Protein AF-A0A846PBQ7-F1 (afdb_monomer)

Nearest PDB structures (foldseek):
  2p5d-assembly1_A  TM=7.378E-01  e=6.330E-06  Methanocaldococcus jannaschii
  2zbn-assembly1_A  TM=7.164E-01  e=1.798E-05  Pyrococcus horikoshii OT3
  2hd9-assembly1_A  TM=6.911E-01  e=2.444E-05  Pyrococcus horikoshii OT3
  5eim-assembly1_A  TM=7.667E-01  e=4.119E-04  Schizosaccharomyces pombe 972h-
  6yex-assembly1_B  TM=4.615E-01  e=3.030E-04  Vibrio campbellii

Structure (mmCIF, N/CA/C/O backbone):
data_AF-A0A846PBQ7-F1
#
_entry.id   AF-A0A846PBQ7-F1
#
loop_
_atom_site.group_PDB
_atom_site.id
_atom_site.type_symbol
_atom_site.label_atom_id
_atom_site.label_alt_id
_atom_site.label_comp_id
_atom_site.label_asym_id
_atom_site.label_entity_id
_atom_site.label_seq_id
_atom_site.pdbx_PDB_ins_code
_atom_site.Cartn_x
_atom_site.Cartn_y
_atom_site.Cartn_z
_atom_site.occupancy
_atom_site.B_iso_or_equiv
_atom_site.auth_seq_id
_atom_site.auth_comp_id
_atom_site.auth_asym_id
_atom_site.auth_atom_id
_atom_site.pdbx_PDB_model_num
ATOM 1 N N . MET A 1 1 ? 25.144 -26.785 2.728 1.00 35.81 1 MET A N 1
ATOM 2 C CA . MET A 1 1 ? 24.487 -26.130 3.881 1.00 35.81 1 MET A CA 1
ATOM 3 C C . MET A 1 1 ? 23.173 -25.533 3.403 1.00 35.81 1 MET A C 1
ATOM 5 O O . MET A 1 1 ? 23.211 -24.646 2.561 1.00 35.81 1 MET A O 1
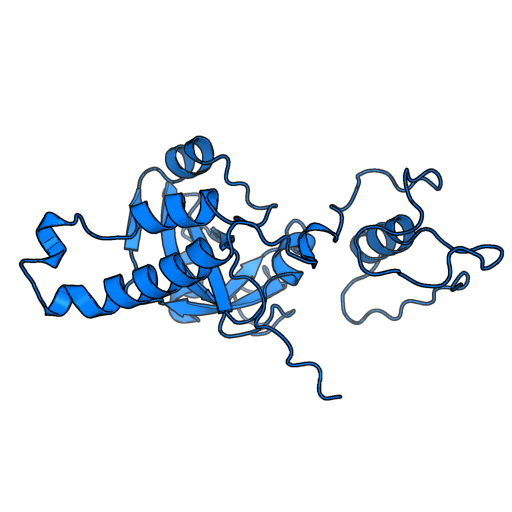ATOM 9 N N . LYS A 1 2 ? 22.023 -26.047 3.858 1.00 35.91 2 LYS A N 1
ATOM 10 C CA . LYS A 1 2 ? 20.726 -25.400 3.607 1.00 35.91 2 LYS A CA 1
ATOM 11 C C . LYS A 1 2 ? 20.728 -24.085 4.393 1.00 35.91 2 LYS A C 1
ATOM 13 O O . LYS A 1 2 ? 20.753 -24.134 5.618 1.00 35.91 2 LYS A O 1
ATOM 18 N N . LYS A 1 3 ? 20.783 -22.933 3.714 1.00 40.06 3 LYS A N 1
ATOM 19 C CA . LYS A 1 3 ? 20.445 -21.649 4.342 1.00 40.06 3 LYS A CA 1
ATOM 20 C C . LYS A 1 3 ? 18.996 -21.789 4.798 1.00 40.06 3 LYS A C 1
ATOM 22 O O . LYS A 1 3 ? 18.114 -21.932 3.961 1.00 40.06 3 LYS A O 1
ATOM 27 N N . THR A 1 4 ? 18.756 -21.835 6.100 1.00 43.69 4 THR A N 1
ATOM 28 C CA . THR A 1 4 ? 17.425 -21.601 6.654 1.00 43.69 4 THR A CA 1
ATOM 29 C C . THR A 1 4 ? 17.064 -20.172 6.268 1.00 43.69 4 THR A C 1
ATOM 31 O O . THR A 1 4 ? 17.592 -19.221 6.843 1.00 43.69 4 THR A O 1
ATOM 34 N N . GLU A 1 5 ? 16.274 -20.010 5.207 1.00 57.28 5 GLU A N 1
ATOM 35 C CA . GLU A 1 5 ? 15.739 -18.709 4.817 1.00 57.28 5 GLU A CA 1
ATOM 36 C C . GLU A 1 5 ? 14.859 -18.220 5.965 1.00 57.28 5 GLU A C 1
ATOM 38 O O . GLU A 1 5 ? 13.804 -18.779 6.256 1.00 57.28 5 GLU A O 1
ATOM 43 N N . LYS A 1 6 ? 15.368 -17.232 6.699 1.00 68.25 6 LYS A N 1
ATOM 44 C CA . LYS A 1 6 ? 14.641 -16.578 7.780 1.00 68.25 6 LYS A CA 1
ATOM 45 C C . LYS A 1 6 ? 13.427 -15.876 7.172 1.00 68.25 6 LYS A C 1
ATOM 47 O O . LYS A 1 6 ? 13.572 -15.207 6.149 1.00 68.25 6 LYS A O 1
ATOM 52 N N . GLU A 1 7 ? 12.258 -16.008 7.797 1.00 78.62 7 GLU A N 1
ATOM 53 C CA . GLU A 1 7 ? 11.051 -15.324 7.323 1.00 78.62 7 GLU A CA 1
ATOM 54 C C . GLU A 1 7 ? 11.293 -13.804 7.195 1.00 78.62 7 GLU A C 1
ATOM 56 O O . GLU A 1 7 ? 11.995 -13.213 8.033 1.00 78.62 7 GLU A O 1
ATOM 61 N N . PRO A 1 8 ? 10.737 -13.148 6.159 1.00 84.50 8 PRO A N 1
ATOM 62 C CA . PRO A 1 8 ? 10.900 -11.711 5.963 1.00 84.50 8 PRO A CA 1
ATOM 63 C C . PRO A 1 8 ? 10.301 -10.914 7.132 1.00 84.50 8 PRO A C 1
ATOM 65 O O . PRO A 1 8 ? 9.463 -11.413 7.885 1.00 84.50 8 PRO A O 1
ATOM 68 N N . LEU A 1 9 ? 10.761 -9.674 7.319 1.00 90.06 9 LEU A N 1
ATOM 69 C CA . LEU A 1 9 ? 10.186 -8.780 8.325 1.00 90.06 9 LEU A CA 1
ATOM 70 C C . LEU A 1 9 ? 8.774 -8.363 7.904 1.00 90.06 9 LEU A C 1
ATOM 72 O O . LEU A 1 9 ? 8.507 -8.150 6.723 1.00 90.06 9 LEU A O 1
ATOM 76 N N . ILE A 1 10 ? 7.879 -8.220 8.882 1.00 93.38 10 ILE A N 1
ATOM 77 C CA . ILE A 1 10 ? 6.523 -7.716 8.651 1.00 93.38 10 ILE A CA 1
ATOM 78 C C . ILE A 1 10 ? 6.574 -6.190 8.599 1.00 93.38 10 ILE A C 1
ATOM 80 O O . ILE A 1 10 ? 7.068 -5.541 9.525 1.00 93.38 10 ILE A O 1
ATOM 84 N N . ARG A 1 11 ? 6.030 -5.614 7.527 1.00 94.12 11 ARG A N 1
ATOM 85 C CA . ARG A 1 11 ? 6.004 -4.166 7.295 1.00 94.12 11 ARG A CA 1
ATOM 86 C C . ARG A 1 11 ? 4.574 -3.693 7.074 1.00 94.12 11 ARG A C 1
ATOM 88 O O . ARG A 1 11 ? 3.675 -4.493 6.834 1.00 94.12 11 ARG A O 1
ATOM 95 N N . GLY A 1 12 ? 4.357 -2.387 7.166 1.00 96.06 12 GLY A N 1
ATOM 96 C CA . GLY A 1 12 ? 3.065 -1.750 6.938 1.00 96.06 12 GLY A CA 1
ATOM 97 C C . GLY A 1 12 ? 3.057 -0.909 5.668 1.00 96.06 12 GLY A C 1
ATOM 98 O O . GLY A 1 12 ? 4.016 -0.192 5.393 1.00 96.06 12 GLY A O 1
ATOM 99 N N . PHE A 1 13 ? 1.958 -0.933 4.923 1.00 97.00 13 PHE A N 1
ATOM 100 C CA . PHE A 1 13 ? 1.777 -0.120 3.722 1.00 97.00 13 PHE A CA 1
ATOM 101 C C . PHE A 1 13 ? 0.437 0.604 3.747 1.00 97.00 13 PHE A C 1
ATOM 103 O O . PHE A 1 13 ? -0.592 0.049 4.133 1.00 97.00 13 PHE A O 1
ATOM 110 N N . LEU A 1 14 ? 0.453 1.865 3.319 1.00 97.69 14 LEU A N 1
ATOM 111 C CA . LEU A 1 14 ? -0.738 2.699 3.253 1.00 97.69 14 LEU A CA 1
ATOM 112 C C . LEU A 1 14 ? -1.238 2.782 1.811 1.00 97.69 14 LEU A C 1
ATOM 114 O O . LEU A 1 14 ? -0.544 3.287 0.934 1.00 97.69 14 LEU A O 1
ATOM 118 N N . PHE A 1 15 ? -2.474 2.360 1.588 1.00 98.12 15 PHE A N 1
ATOM 119 C CA . PHE A 1 15 ? -3.224 2.580 0.357 1.00 98.12 15 PHE A CA 1
ATOM 120 C C . PHE A 1 15 ? -4.246 3.691 0.570 1.00 98.12 15 PHE A C 1
ATOM 122 O O . PHE A 1 15 ? -4.537 4.089 1.702 1.00 98.12 15 PHE A O 1
ATOM 129 N N . ALA A 1 16 ? -4.790 4.219 -0.523 1.00 97.81 16 ALA A N 1
ATOM 130 C CA . ALA A 1 16 ? -5.855 5.203 -0.437 1.00 97.81 16 ALA A CA 1
ATOM 131 C C . ALA A 1 16 ? -6.982 4.888 -1.410 1.00 97.81 16 ALA A C 1
ATOM 133 O O . ALA A 1 16 ? -6.734 4.406 -2.513 1.00 97.81 16 ALA A O 1
ATOM 134 N N . CYS A 1 17 ? -8.195 5.220 -0.998 1.00 98.06 17 CYS A N 1
ATOM 135 C CA . CYS A 1 17 ? -9.395 5.167 -1.815 1.00 98.06 17 CYS A CA 1
ATOM 136 C C . CYS A 1 17 ? -10.190 6.472 -1.674 1.00 98.06 17 CYS A C 1
ATOM 138 O O . CYS A 1 17 ? -9.818 7.389 -0.934 1.00 98.06 17 CYS A O 1
ATOM 140 N N . THR A 1 18 ? -11.284 6.534 -2.414 1.00 98.25 18 THR A N 1
ATOM 141 C CA . THR A 1 18 ? -12.326 7.559 -2.347 1.00 98.25 18 THR A CA 1
ATOM 142 C C . THR A 1 18 ? -13.662 6.864 -2.114 1.00 98.25 18 THR A C 1
ATOM 144 O O . THR A 1 18 ? -13.744 5.635 -2.188 1.00 98.25 18 THR A O 1
ATOM 147 N N . GLU A 1 19 ? -14.735 7.618 -1.891 1.00 97.69 19 GLU A N 1
ATOM 148 C CA . GLU A 1 19 ? -16.087 7.041 -1.792 1.00 97.69 19 GLU A CA 1
ATOM 149 C C . GLU A 1 19 ? -16.466 6.225 -3.037 1.00 97.69 19 GLU A C 1
ATOM 151 O O . GLU A 1 19 ? -17.176 5.229 -2.938 1.00 97.69 19 GLU A O 1
ATOM 156 N N . LYS A 1 20 ? -15.926 6.595 -4.205 1.00 97.81 20 LYS A N 1
ATOM 157 C CA . LYS A 1 20 ? -16.182 5.906 -5.478 1.00 97.81 20 LYS A CA 1
ATOM 158 C C . LYS A 1 20 ? -15.545 4.519 -5.564 1.00 97.81 20 LYS A C 1
ATOM 160 O O . LYS A 1 20 ? -16.057 3.675 -6.285 1.00 97.81 20 LYS A O 1
ATOM 165 N N . THR A 1 21 ? -14.418 4.298 -4.889 1.00 98.12 21 THR A N 1
ATOM 166 C CA . THR A 1 21 ? -13.604 3.076 -5.045 1.00 98.12 21 THR A CA 1
ATOM 167 C C . THR A 1 21 ? -13.616 2.186 -3.807 1.00 98.12 21 THR A C 1
ATOM 169 O O . THR A 1 21 ? -13.258 1.014 -3.894 1.00 98.12 21 THR A O 1
ATOM 172 N N . GLU A 1 22 ? -14.048 2.717 -2.658 1.00 98.12 22 GLU A N 1
ATOM 173 C CA . GLU A 1 22 ? -14.023 2.030 -1.365 1.00 98.12 22 GLU A CA 1
ATOM 174 C C . GLU A 1 22 ? -14.797 0.704 -1.372 1.00 98.12 22 GLU A C 1
ATOM 176 O O . GLU A 1 22 ? -14.266 -0.316 -0.929 1.00 98.12 22 GLU A O 1
ATOM 181 N N . ALA A 1 23 ? -16.036 0.711 -1.872 1.00 98.19 23 ALA A N 1
ATOM 182 C CA . ALA A 1 23 ? -16.879 -0.483 -1.888 1.00 98.19 23 ALA A CA 1
ATOM 183 C C . ALA A 1 23 ? -16.212 -1.627 -2.666 1.00 98.19 23 ALA A C 1
ATOM 185 O O . ALA A 1 23 ? -16.155 -2.759 -2.183 1.00 98.19 23 ALA A O 1
ATOM 186 N N . GLU A 1 24 ? -15.634 -1.307 -3.823 1.00 98.38 24 GLU A N 1
ATOM 187 C CA . GLU A 1 24 ? -14.935 -2.267 -4.671 1.00 98.38 24 GLU A CA 1
ATOM 188 C C . GLU A 1 24 ? -13.659 -2.810 -4.006 1.00 98.38 24 GLU A C 1
ATOM 190 O O . GLU A 1 24 ? -13.429 -4.020 -4.051 1.00 98.38 24 GLU A O 1
ATOM 195 N N . CYS A 1 25 ? -12.884 -1.968 -3.303 1.00 98.31 25 CYS A N 1
ATOM 196 C CA . CYS A 1 25 ? -11.716 -2.418 -2.532 1.00 98.31 25 CYS A CA 1
ATOM 197 C C . CYS A 1 25 ? -12.084 -3.525 -1.531 1.00 98.31 25 CYS A C 1
ATOM 199 O O . CYS A 1 25 ? -11.355 -4.508 -1.382 1.00 98.31 25 CYS A O 1
ATOM 201 N N . PHE A 1 26 ? -13.210 -3.364 -0.829 1.00 97.81 26 PHE A N 1
ATOM 202 C CA . PHE A 1 26 ? -13.660 -4.333 0.170 1.00 97.81 26 PHE A CA 1
ATOM 203 C C . PHE A 1 26 ? -14.319 -5.562 -0.450 1.00 97.81 26 PHE A C 1
ATOM 205 O O . PHE A 1 26 ? -14.074 -6.668 0.022 1.00 97.81 26 PHE A O 1
ATOM 212 N N . GLN A 1 27 ? -15.118 -5.389 -1.504 1.00 97.75 27 GLN A N 1
ATOM 213 C CA . GLN A 1 27 ? -15.787 -6.498 -2.183 1.00 97.75 27 GLN A CA 1
ATOM 214 C C . GLN A 1 27 ? -14.781 -7.455 -2.829 1.00 97.75 27 GLN A C 1
ATOM 216 O O . GLN A 1 27 ? -14.924 -8.670 -2.715 1.00 97.75 27 GLN A O 1
ATOM 221 N N . ARG A 1 28 ? -13.756 -6.912 -3.494 1.00 98.00 28 ARG A N 1
ATOM 222 C CA . ARG A 1 28 ? -12.722 -7.705 -4.174 1.00 98.00 28 ARG A CA 1
ATOM 223 C C . ARG A 1 28 ? -11.591 -8.141 -3.245 1.00 98.00 28 ARG A C 1
ATOM 225 O O . ARG A 1 28 ? -10.790 -8.983 -3.642 1.00 98.00 28 ARG A O 1
ATOM 232 N N . LEU A 1 29 ? -11.506 -7.563 -2.040 1.00 98.12 29 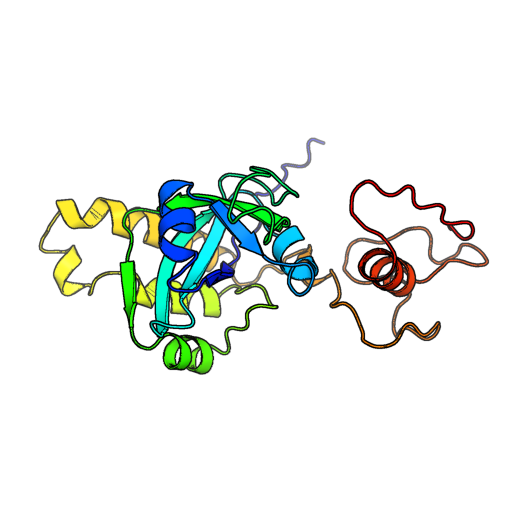LEU A N 1
ATOM 233 C CA . LEU A 1 29 ? -10.343 -7.672 -1.153 1.00 98.12 29 LEU A CA 1
ATOM 234 C C . LEU A 1 29 ? -9.040 -7.404 -1.921 1.00 98.12 29 LEU A C 1
ATOM 236 O O . LEU A 1 29 ? -8.076 -8.171 -1.886 1.00 98.12 29 LEU A O 1
ATOM 240 N N . LEU A 1 30 ? -9.045 -6.298 -2.657 1.00 98.50 30 LEU A N 1
ATOM 241 C CA . LEU A 1 30 ? -7.994 -5.919 -3.586 1.00 98.50 30 LEU A CA 1
ATOM 242 C C . LEU A 1 30 ? -7.693 -4.445 -3.382 1.00 98.50 30 LEU A C 1
ATOM 244 O 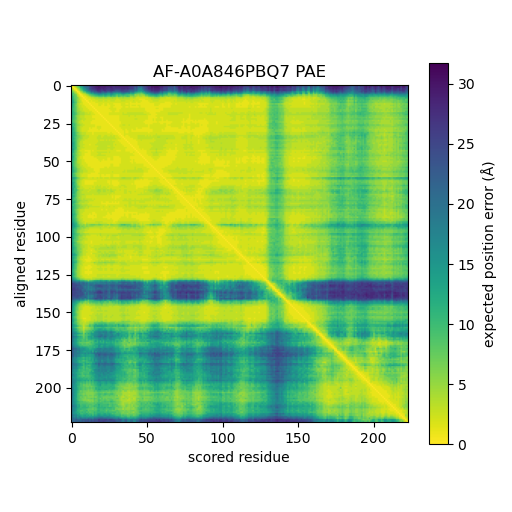O . LEU A 1 30 ? -8.599 -3.617 -3.451 1.00 98.50 30 LEU A O 1
ATOM 248 N N . PHE A 1 31 ? -6.430 -4.108 -3.142 1.00 98.44 31 PHE A N 1
ATOM 249 C CA . PHE A 1 31 ? -5.987 -2.719 -3.077 1.00 98.44 31 PHE A CA 1
ATOM 250 C C . PHE A 1 31 ? -5.121 -2.401 -4.283 1.00 98.44 31 PHE A C 1
ATOM 252 O O . PHE A 1 31 ? -4.261 -3.194 -4.654 1.00 98.44 31 PHE A O 1
ATOM 259 N N . GLY A 1 32 ? -5.366 -1.242 -4.887 1.00 97.31 32 GLY A N 1
ATOM 260 C CA . GLY A 1 32 ? -4.701 -0.796 -6.101 1.00 97.31 32 GLY A CA 1
ATOM 261 C C . GLY A 1 32 ? -4.104 0.595 -5.949 1.00 97.31 32 GLY A C 1
ATOM 262 O O . GLY A 1 32 ? -4.547 1.400 -5.126 1.00 97.31 32 GLY A O 1
ATOM 263 N N . THR A 1 33 ? -3.101 0.901 -6.766 1.00 96.19 33 THR A N 1
ATOM 264 C CA . THR A 1 33 ? -2.615 2.269 -6.941 1.00 96.19 33 THR A CA 1
ATOM 265 C C . THR A 1 33 ? -2.249 2.577 -8.391 1.00 96.19 33 THR A C 1
ATOM 267 O O . THR A 1 33 ? -2.134 1.694 -9.235 1.00 96.19 33 THR A O 1
ATOM 270 N N . SER A 1 34 ? -2.070 3.866 -8.673 1.00 93.12 34 SER A N 1
ATOM 271 C CA . SER A 1 34 ? -1.522 4.387 -9.930 1.00 93.12 34 SER A CA 1
ATOM 272 C C . SER A 1 34 ? 0.013 4.372 -9.925 1.00 93.12 34 SER A C 1
ATOM 274 O O . SER A 1 34 ? 0.622 4.328 -8.851 1.00 93.12 34 SER A O 1
ATOM 276 N N . LYS A 1 35 ? 0.633 4.587 -11.092 1.00 88.69 35 LYS A N 1
ATOM 277 C CA . LYS A 1 35 ? 2.097 4.646 -11.284 1.00 88.69 35 LYS A CA 1
ATOM 278 C C . LYS A 1 35 ? 2.850 5.514 -10.263 1.00 88.69 35 LYS A C 1
ATOM 280 O O . LYS A 1 35 ? 3.930 5.141 -9.824 1.00 88.69 35 LYS A O 1
ATOM 285 N N . VAL A 1 36 ? 2.251 6.610 -9.786 1.00 88.38 36 VAL A N 1
ATOM 286 C CA . VAL A 1 36 ? 2.865 7.523 -8.795 1.00 88.38 36 VAL A CA 1
ATOM 287 C C . VAL A 1 36 ? 3.306 6.820 -7.502 1.00 88.38 36 VAL A C 1
ATOM 289 O O . VAL A 1 36 ? 4.326 7.189 -6.927 1.00 88.38 36 VAL A O 1
ATOM 292 N N . TYR A 1 37 ? 2.566 5.809 -7.035 1.00 90.81 37 TYR A N 1
ATOM 293 C CA . TYR A 1 37 ? 2.918 5.045 -5.825 1.00 90.81 37 TYR A CA 1
ATOM 294 C C . TYR A 1 37 ? 3.297 3.600 -6.139 1.00 90.81 37 TYR A C 1
ATOM 296 O O . TYR A 1 37 ? 3.484 2.801 -5.225 1.00 90.81 37 TYR A O 1
ATOM 304 N N . ALA A 1 38 ? 3.447 3.257 -7.415 1.00 89.81 38 ALA A N 1
ATOM 305 C CA . ALA A 1 38 ? 3.920 1.945 -7.810 1.00 89.81 38 ALA A CA 1
ATOM 306 C C . ALA A 1 38 ? 5.287 1.594 -7.192 1.00 89.81 38 ALA A C 1
ATOM 308 O O . ALA A 1 38 ? 5.375 0.503 -6.637 1.00 89.81 38 ALA A O 1
ATOM 309 N N . PRO A 1 39 ? 6.297 2.496 -7.121 1.00 87.00 39 PRO A N 1
ATOM 310 C CA . PRO A 1 39 ? 7.608 2.158 -6.551 1.00 87.00 39 PRO A CA 1
ATOM 311 C C . PRO A 1 39 ? 7.581 1.679 -5.097 1.00 87.00 39 PRO A C 1
ATOM 313 O O . PRO A 1 39 ? 8.478 0.958 -4.669 1.00 87.00 39 PRO A O 1
ATOM 316 N N . ILE A 1 40 ? 6.576 2.091 -4.315 1.00 88.88 40 ILE A N 1
ATOM 317 C CA . ILE A 1 40 ? 6.401 1.610 -2.942 1.00 88.88 40 ILE A CA 1
ATOM 318 C C . ILE A 1 40 ? 5.535 0.349 -2.895 1.00 88.88 40 ILE A C 1
ATOM 320 O O . ILE A 1 40 ? 5.848 -0.569 -2.143 1.00 88.88 40 ILE A O 1
ATOM 324 N N . VAL A 1 41 ? 4.475 0.279 -3.707 1.00 91.44 41 VAL A N 1
ATOM 325 C CA . VAL A 1 41 ? 3.548 -0.861 -3.715 1.00 91.44 41 VAL A CA 1
ATOM 326 C C . VAL A 1 41 ? 4.200 -2.118 -4.277 1.00 91.44 41 VAL A C 1
ATOM 328 O O . VAL A 1 41 ? 3.929 -3.194 -3.754 1.00 91.44 41 VAL A O 1
ATOM 331 N N . VAL A 1 42 ? 5.117 -2.002 -5.246 1.00 89.56 42 VAL A N 1
ATOM 332 C CA . VAL A 1 42 ? 5.821 -3.179 -5.781 1.00 89.56 42 VAL A CA 1
ATOM 333 C C . VAL A 1 42 ? 6.643 -3.931 -4.732 1.00 89.56 42 VAL A C 1
ATOM 335 O O . VAL A 1 42 ? 6.970 -5.099 -4.907 1.00 89.56 42 VAL A O 1
ATOM 338 N N . LYS A 1 43 ? 6.977 -3.259 -3.624 1.00 89.12 43 LYS A N 1
ATOM 339 C CA . LYS A 1 43 ? 7.752 -3.834 -2.523 1.00 89.12 43 LYS A CA 1
ATOM 340 C C . LYS A 1 43 ? 6.897 -4.689 -1.592 1.00 89.12 43 LYS A C 1
ATOM 342 O O . LYS A 1 43 ? 7.462 -5.315 -0.696 1.00 89.12 43 LYS A O 1
ATOM 347 N N . VAL A 1 44 ? 5.568 -4.670 -1.734 1.00 93.81 44 VAL A N 1
ATOM 348 C CA . VAL A 1 44 ? 4.642 -5.420 -0.876 1.00 93.81 44 VAL A CA 1
ATOM 349 C C . VAL A 1 44 ? 4.785 -6.910 -1.142 1.00 93.81 44 VAL A C 1
ATOM 351 O O . VAL A 1 44 ? 4.657 -7.360 -2.282 1.00 93.81 44 VAL A O 1
ATOM 354 N N . ARG A 1 45 ? 4.987 -7.657 -0.057 1.00 93.62 45 ARG A N 1
ATOM 355 C CA . ARG A 1 45 ? 5.121 -9.109 -0.045 1.00 93.62 45 ARG A CA 1
ATOM 356 C C . ARG A 1 45 ? 3.965 -9.755 0.689 1.00 93.62 45 ARG A C 1
ATOM 358 O O . ARG A 1 45 ? 3.315 -9.140 1.542 1.00 93.62 45 ARG A O 1
ATOM 365 N N . LYS A 1 46 ? 3.746 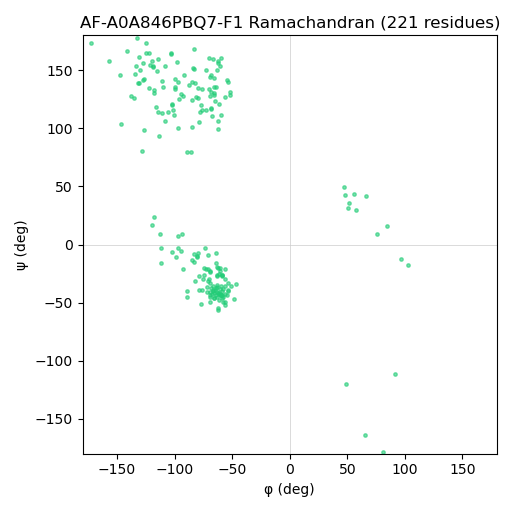-11.038 0.420 1.00 95.75 46 LYS A N 1
ATOM 366 C CA . LYS A 1 46 ? 2.801 -11.836 1.192 1.00 95.75 46 LYS A CA 1
ATOM 367 C C . LYS A 1 46 ? 3.187 -11.794 2.672 1.00 95.75 46 LYS A C 1
ATOM 369 O O . LYS A 1 46 ? 4.310 -12.114 3.049 1.00 95.75 46 LYS A O 1
ATOM 374 N N . GLY A 1 47 ? 2.227 -11.436 3.517 1.00 95.56 47 GLY A N 1
ATOM 375 C CA . GLY A 1 47 ? 2.417 -11.317 4.960 1.00 95.56 47 GLY A CA 1
ATOM 376 C C . GLY A 1 47 ? 2.565 -9.889 5.482 1.00 95.56 47 GLY A C 1
ATOM 377 O O . GLY A 1 47 ? 2.328 -9.691 6.674 1.00 95.56 47 GLY A O 1
ATOM 378 N N . ASP A 1 48 ? 2.862 -8.910 4.622 1.00 96.75 48 ASP A N 1
ATOM 379 C CA . ASP A 1 48 ? 2.848 -7.497 5.010 1.00 96.75 48 ASP A CA 1
ATOM 380 C C . ASP A 1 48 ? 1.446 -7.047 5.443 1.00 96.75 48 ASP A C 1
ATOM 382 O O . ASP A 1 48 ? 0.423 -7.618 5.052 1.00 96.75 48 ASP A O 1
ATOM 386 N N . LEU A 1 49 ? 1.402 -5.995 6.255 1.00 97.69 49 LEU A N 1
ATOM 387 C CA . LEU A 1 49 ? 0.177 -5.378 6.743 1.00 97.69 49 LEU A CA 1
ATOM 388 C C . LEU A 1 49 ? -0.194 -4.172 5.888 1.00 97.69 49 LEU A C 1
ATOM 390 O O . LEU A 1 49 ? 0.653 -3.382 5.473 1.00 97.69 49 LEU A O 1
ATOM 394 N N . LEU A 1 50 ? -1.485 -4.026 5.618 1.00 98.06 50 LEU A N 1
ATOM 395 C CA . LEU A 1 50 ? -2.022 -2.990 4.752 1.00 98.06 50 LEU A CA 1
ATOM 396 C C . LEU A 1 50 ? -3.114 -2.211 5.477 1.00 98.06 50 LEU A C 1
ATOM 398 O O . LEU A 1 50 ? -3.928 -2.762 6.221 1.00 98.06 50 LEU A O 1
ATOM 402 N N . PHE A 1 51 ? -3.135 -0.910 5.212 1.00 98.19 51 PHE A N 1
ATOM 403 C CA . PHE A 1 51 ? -4.120 0.032 5.722 1.00 98.19 51 PHE A CA 1
ATOM 404 C C . PHE A 1 51 ? -4.716 0.800 4.550 1.00 98.19 51 PHE A C 1
ATOM 406 O O . PHE A 1 51 ? -3.996 1.169 3.622 1.00 98.19 51 PHE A O 1
ATOM 413 N N . LEU A 1 52 ? -6.016 1.075 4.597 1.00 98.44 52 LEU A N 1
ATOM 414 C CA . LEU A 1 52 ? -6.717 1.785 3.531 1.00 98.44 52 LEU A CA 1
ATOM 415 C C . LEU A 1 52 ? -7.251 3.116 4.057 1.00 98.44 52 LEU A C 1
ATOM 417 O O . LEU A 1 52 ? -8.070 3.145 4.968 1.00 98.44 52 LEU A O 1
ATOM 421 N N . ASN A 1 53 ? -6.789 4.227 3.495 1.00 98.38 53 ASN A N 1
ATOM 422 C CA . ASN A 1 53 ? -7.242 5.567 3.859 1.00 98.38 53 ASN A CA 1
ATOM 423 C C . ASN A 1 53 ? -8.256 6.091 2.838 1.00 98.38 53 ASN A C 1
ATOM 425 O O . ASN A 1 53 ? -7.878 6.401 1.707 1.00 98.38 53 ASN A O 1
ATOM 429 N N . ASN A 1 54 ? -9.517 6.242 3.237 1.00 98.44 54 ASN A N 1
ATOM 430 C CA . ASN A 1 54 ? -10.487 6.960 2.420 1.00 98.44 54 ASN A CA 1
ATOM 431 C C . ASN A 1 54 ? -10.270 8.473 2.579 1.00 98.44 54 ASN A C 1
ATOM 433 O O . ASN A 1 54 ? -10.450 9.046 3.660 1.00 98.44 54 ASN A O 1
ATOM 437 N N . LEU A 1 55 ? -9.858 9.115 1.484 1.00 97.38 55 LEU A N 1
ATOM 438 C CA . LEU A 1 55 ? -9.484 10.529 1.451 1.00 97.38 55 LEU A CA 1
ATOM 439 C C . LEU A 1 55 ? -10.682 11.474 1.607 1.00 97.38 55 LEU A C 1
ATOM 441 O O . LEU A 1 55 ? -10.517 12.551 2.200 1.00 97.38 55 LEU A O 1
ATOM 445 N N . ASP A 1 56 ? -11.851 11.050 1.128 1.00 98.06 56 ASP A N 1
ATOM 446 C CA . ASP A 1 56 ? -13.097 11.818 1.144 1.00 98.06 56 ASP A CA 1
ATOM 447 C C . ASP A 1 56 ? -13.707 11.789 2.548 1.00 98.06 56 ASP A C 1
ATOM 449 O O . ASP A 1 56 ? -13.926 12.834 3.163 1.00 98.06 56 ASP A O 1
ATOM 453 N N . THR A 1 57 ? -13.859 10.589 3.121 1.00 97.69 57 THR A N 1
ATOM 454 C CA . THR A 1 57 ? -14.468 10.408 4.451 1.00 97.69 57 THR A CA 1
ATOM 455 C C . THR A 1 57 ? -13.490 10.628 5.607 1.00 97.69 57 THR A C 1
ATOM 457 O O . THR A 1 57 ? -13.901 10.679 6.768 1.00 97.69 57 THR A O 1
ATOM 460 N N . ASN A 1 58 ? -12.189 10.781 5.322 1.00 97.69 58 ASN A N 1
ATOM 461 C CA . ASN A 1 58 ? -11.127 10.936 6.323 1.00 97.69 58 ASN A CA 1
ATOM 462 C C . ASN A 1 58 ? -11.110 9.777 7.346 1.00 97.69 58 ASN A C 1
ATOM 464 O O . ASN A 1 58 ? -10.954 9.990 8.561 1.00 97.69 58 ASN A O 1
ATOM 468 N N . THR A 1 59 ? -11.271 8.555 6.832 1.00 98.19 59 THR A N 1
ATOM 469 C CA . THR A 1 59 ? -11.366 7.308 7.604 1.00 98.19 59 THR A CA 1
ATOM 470 C C . THR A 1 59 ? -10.221 6.373 7.243 1.00 98.19 59 THR A C 1
ATOM 472 O O . THR A 1 59 ? -9.955 6.124 6.070 1.00 98.19 59 THR A O 1
ATOM 475 N N . LEU A 1 60 ? -9.538 5.855 8.263 1.00 98.12 60 LEU A N 1
ATOM 476 C CA . LEU A 1 60 ? -8.481 4.866 8.116 1.00 98.12 60 LEU A CA 1
ATOM 477 C C . LEU A 1 60 ? -9.037 3.491 8.476 1.00 98.12 60 LEU A C 1
ATOM 479 O O . LEU A 1 60 ? -9.467 3.273 9.607 1.00 98.12 60 LEU A O 1
ATOM 483 N N . TYR A 1 61 ? -8.998 2.575 7.520 1.00 97.75 61 TYR A N 1
ATOM 484 C CA . TYR A 1 61 ? -9.399 1.191 7.697 1.00 97.75 61 TYR A CA 1
ATOM 485 C C . TYR A 1 61 ? -8.188 0.292 7.900 1.00 97.75 61 TYR A C 1
ATOM 487 O O . TYR A 1 61 ? -7.148 0.453 7.254 1.00 97.75 61 TYR A O 1
ATOM 495 N N . GLY A 1 62 ? -8.359 -0.691 8.770 1.00 94.88 62 GLY A N 1
ATOM 496 C CA . GLY A 1 62 ? -7.367 -1.708 9.073 1.00 94.88 62 GLY A CA 1
ATOM 497 C C . GLY A 1 62 ? -7.956 -2.788 9.983 1.00 94.88 62 GLY A C 1
ATOM 498 O O . GLY A 1 62 ? -9.096 -2.667 10.421 1.00 94.88 62 GLY A O 1
ATOM 499 N N . VAL A 1 63 ? -7.229 -3.865 10.261 1.00 96.06 63 VAL A N 1
ATOM 500 C CA . VAL A 1 63 ? -5.914 -4.208 9.687 1.00 96.06 63 VAL A CA 1
ATOM 501 C C . VAL A 1 63 ? -6.118 -5.237 8.577 1.00 96.06 63 VAL A C 1
ATOM 503 O O . VAL A 1 63 ? -6.878 -6.188 8.738 1.00 96.06 63 VAL A O 1
ATOM 506 N N . PHE A 1 64 ? -5.446 -5.061 7.442 1.00 97.88 64 PHE A N 1
ATOM 507 C CA . PHE A 1 64 ? -5.442 -6.043 6.358 1.00 97.88 64 PHE A CA 1
ATOM 508 C C . PHE A 1 64 ? -4.077 -6.722 6.274 1.00 97.88 64 PHE A C 1
ATOM 510 O O . PHE A 1 64 ? -3.064 -6.130 6.643 1.00 97.88 64 PHE A O 1
ATOM 517 N N . LYS A 1 65 ? -4.040 -7.950 5.760 1.00 97.56 65 LYS A N 1
ATOM 518 C CA . LYS A 1 65 ? -2.812 -8.701 5.483 1.00 97.56 65 LYS A CA 1
ATOM 519 C C . LYS A 1 65 ? -2.710 -8.997 3.991 1.00 97.56 65 LYS A C 1
ATOM 521 O O . LYS A 1 65 ? -3.686 -9.455 3.399 1.00 97.56 65 LYS A O 1
ATOM 526 N N . ALA A 1 66 ? -1.548 -8.766 3.387 1.00 98.00 66 ALA A N 1
ATOM 527 C CA . ALA A 1 66 ? -1.275 -9.170 2.012 1.00 98.00 66 ALA A CA 1
ATOM 528 C C . ALA A 1 66 ? -1.288 -10.697 1.908 1.00 98.00 66 ALA A C 1
ATOM 530 O O . ALA A 1 66 ? -0.536 -11.389 2.601 1.00 98.00 66 ALA A O 1
ATOM 531 N N . VAL A 1 67 ? -2.133 -11.223 1.023 1.00 97.31 67 VAL A N 1
ATOM 532 C CA . VAL A 1 67 ? -2.197 -12.661 0.711 1.00 97.31 67 VAL A CA 1
ATOM 533 C C . VAL A 1 67 ? -1.511 -13.006 -0.610 1.00 97.31 67 VAL A C 1
ATOM 535 O O . VAL A 1 67 ? -1.339 -14.187 -0.915 1.00 97.31 67 VAL A O 1
ATOM 538 N N . SER A 1 68 ? -1.070 -11.991 -1.353 1.00 95.56 68 SER A N 1
ATOM 539 C CA . SER A 1 68 ? -0.222 -12.105 -2.536 1.00 95.56 68 SER A CA 1
ATOM 540 C C . SER A 1 68 ? 0.957 -11.138 -2.448 1.00 95.56 68 SER A C 1
ATOM 542 O O . SER A 1 68 ? 0.902 -10.148 -1.719 1.00 95.56 68 SER A O 1
ATOM 544 N N . GLU A 1 69 ? 1.988 -11.401 -3.246 1.00 93.81 69 GLU A N 1
ATOM 545 C CA . GLU A 1 69 ? 2.902 -10.347 -3.688 1.00 93.81 69 GLU A CA 1
ATOM 546 C C . GLU A 1 69 ? 2.114 -9.274 -4.457 1.00 93.81 69 GLU A C 1
ATOM 548 O O . GLU A 1 69 ? 0.997 -9.523 -4.940 1.00 93.81 69 GLU A O 1
ATOM 553 N N . SER A 1 70 ? 2.683 -8.078 -4.574 1.00 93.25 70 SER A N 1
ATOM 554 C CA . SER A 1 70 ? 2.157 -7.091 -5.516 1.00 93.25 70 SER A CA 1
ATOM 555 C C . SER A 1 70 ? 2.273 -7.578 -6.965 1.00 93.25 70 SER A C 1
ATOM 557 O O . SER A 1 70 ? 3.176 -8.337 -7.318 1.00 93.25 70 SER A O 1
ATOM 559 N N . GLY A 1 71 ? 1.355 -7.136 -7.815 1.00 92.62 71 GLY A N 1
ATOM 560 C CA . GLY A 1 71 ? 1.365 -7.462 -9.234 1.00 92.62 71 GLY A CA 1
ATOM 561 C C . GLY A 1 71 ? 0.596 -6.430 -10.038 1.00 92.62 71 GLY A C 1
ATOM 562 O O . GLY A 1 71 ? -0.243 -5.712 -9.494 1.00 92.62 71 GLY A O 1
ATOM 563 N N . MET A 1 72 ? 0.888 -6.343 -11.333 1.00 93.00 72 MET A N 1
ATOM 564 C CA . MET A 1 72 ? 0.065 -5.536 -12.224 1.00 93.00 72 MET A CA 1
ATOM 565 C C . MET A 1 72 ? -1.171 -6.305 -12.677 1.00 93.00 72 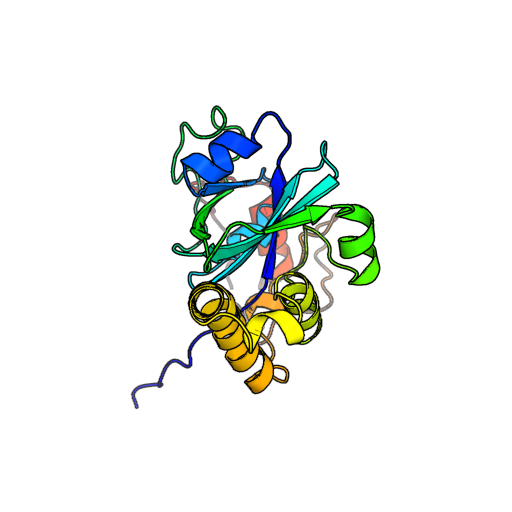MET A C 1
ATOM 567 O O . MET A 1 72 ? -1.075 -7.494 -12.970 1.00 93.00 72 MET A O 1
ATOM 571 N N . ASP A 1 73 ? -2.307 -5.611 -12.719 1.00 94.06 73 ASP A N 1
ATOM 572 C CA . ASP A 1 73 ? -3.575 -6.062 -13.293 1.00 94.06 73 ASP A CA 1
ATOM 573 C C . ASP A 1 73 ? -3.976 -7.473 -12.846 1.00 94.06 73 ASP A C 1
ATOM 575 O O . ASP A 1 73 ? -4.451 -8.298 -13.623 1.00 94.06 73 ASP A O 1
ATOM 579 N N . ILE A 1 74 ? -3.801 -7.754 -11.549 1.00 96.12 74 ILE A N 1
ATOM 580 C CA . ILE A 1 74 ? -4.238 -9.002 -10.912 1.00 96.12 74 ILE A CA 1
ATOM 581 C C . ILE A 1 74 ? -5.731 -9.256 -11.192 1.00 96.12 74 ILE A C 1
ATOM 583 O O . ILE A 1 74 ? -6.147 -10.395 -11.411 1.00 96.12 74 ILE A O 1
ATOM 587 N N . GLN A 1 75 ? -6.531 -8.191 -11.152 1.00 97.19 75 GLN A N 1
ATOM 588 C CA . GLN A 1 75 ? -7.878 -8.095 -11.699 1.00 97.19 75 GLN A CA 1
ATOM 589 C C . GLN A 1 75 ? -7.925 -6.869 -12.627 1.00 97.19 75 GLN A C 1
ATOM 591 O O . GLN A 1 75 ? -8.045 -5.742 -12.132 1.00 97.19 75 GLN A O 1
ATOM 596 N N . PRO A 1 76 ? -7.802 -7.064 -13.954 1.00 95.81 76 PRO A N 1
ATOM 597 C CA . PRO A 1 76 ? -7.714 -5.960 -14.915 1.00 95.81 76 PRO A CA 1
ATOM 598 C C . PRO A 1 76 ? -8.969 -5.078 -14.968 1.00 95.81 76 PRO A C 1
ATOM 600 O O . PRO A 1 76 ? -8.899 -3.904 -15.312 1.00 95.81 76 PRO A O 1
ATOM 603 N N . ASP A 1 77 ? -10.130 -5.638 -14.627 1.00 96.88 77 ASP A N 1
ATOM 604 C CA . ASP A 1 77 ? -11.425 -4.955 -14.626 1.00 96.88 77 ASP A CA 1
ATOM 605 C C . ASP A 1 77 ? -11.657 -4.084 -13.379 1.00 96.88 77 ASP A C 1
ATOM 607 O O . ASP A 1 77 ? -12.611 -3.307 -13.341 1.00 96.88 77 ASP A O 1
ATOM 611 N N . ALA A 1 78 ? -10.803 -4.195 -12.355 1.00 97.19 78 ALA A N 1
ATOM 612 C CA . ALA A 1 78 ? -10.976 -3.464 -11.107 1.00 97.19 78 ALA A CA 1
ATOM 613 C C . ALA A 1 78 ? -10.835 -1.946 -11.313 1.00 97.19 78 ALA A C 1
ATOM 615 O O . ALA A 1 78 ? -9.858 -1.468 -11.898 1.00 97.19 78 ALA A O 1
ATOM 616 N N . TRP A 1 79 ? -11.802 -1.178 -10.801 1.00 97.62 79 TRP A N 1
ATOM 617 C CA . TRP A 1 79 ? -11.873 0.285 -10.921 1.00 97.62 79 TRP A CA 1
ATOM 618 C C . TRP A 1 79 ? -11.741 0.806 -12.365 1.00 97.62 79 TRP A C 1
ATOM 620 O O . TRP A 1 79 ? -11.114 1.846 -12.599 1.00 97.62 79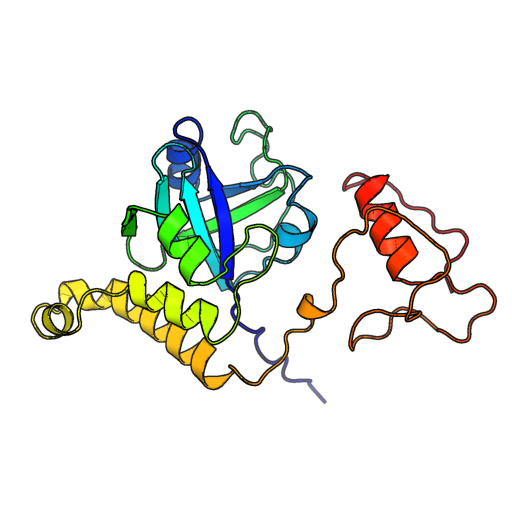 TRP A O 1
ATOM 630 N N . ASP A 1 80 ? -12.293 0.077 -13.337 1.00 96.19 80 ASP A N 1
ATOM 631 C CA . ASP A 1 80 ? -12.168 0.355 -14.775 1.00 96.19 80 ASP A CA 1
ATOM 632 C C . ASP A 1 80 ? -10.704 0.406 -15.269 1.00 96.19 80 ASP A C 1
ATOM 634 O O . ASP A 1 80 ? -10.371 1.186 -16.162 1.00 96.19 80 ASP A O 1
ATOM 638 N N . GLY A 1 81 ? -9.795 -0.346 -14.636 1.00 95.00 81 GLY A N 1
ATOM 639 C CA . GLY A 1 81 ? -8.371 -0.379 -14.993 1.00 95.00 81 GLY A CA 1
ATOM 640 C C . GLY A 1 81 ? -7.562 0.843 -14.534 1.00 95.00 81 GLY A C 1
ATOM 641 O O . GLY A 1 81 ? -6.401 1.003 -14.905 1.00 95.00 81 GLY A O 1
ATOM 642 N N . LYS A 1 82 ? -8.132 1.734 -13.709 1.00 95.56 82 LYS A N 1
ATOM 643 C CA . LYS A 1 82 ? -7.452 2.974 -13.268 1.00 95.56 82 LYS A CA 1
ATOM 644 C C . LYS A 1 82 ? -6.273 2.735 -12.321 1.00 95.56 82 LYS A C 1
ATOM 646 O O . LYS A 1 82 ? -5.406 3.604 -12.193 1.00 95.56 82 LYS A O 1
ATOM 651 N N . TYR A 1 83 ? -6.256 1.600 -11.623 1.00 96.69 83 TYR A N 1
ATOM 652 C CA . TYR A 1 83 ? -5.258 1.281 -10.600 1.00 96.69 83 TYR A CA 1
ATOM 653 C C . TYR A 1 83 ? -4.624 -0.092 -10.868 1.00 96.69 83 TYR A C 1
ATOM 655 O O . TYR A 1 83 ? -5.021 -1.086 -10.251 1.00 96.69 83 TYR A O 1
ATOM 663 N N . PRO A 1 84 ? -3.644 -0.154 -11.786 1.00 95.50 84 PRO A N 1
ATOM 664 C CA . PRO A 1 84 ? -3.081 -1.416 -12.254 1.00 95.50 84 PRO A CA 1
ATOM 665 C C . PRO A 1 84 ? -2.150 -2.076 -11.233 1.00 95.50 84 PRO A C 1
ATOM 667 O O . PRO A 1 84 ? -2.031 -3.292 -11.219 1.00 95.50 84 PRO A O 1
ATOM 670 N N . TYR A 1 85 ? -1.516 -1.328 -10.324 1.00 95.88 85 TYR A N 1
ATOM 671 C CA . TYR A 1 85 ? -0.594 -1.907 -9.337 1.00 95.88 85 TYR A CA 1
ATOM 672 C C . TYR A 1 85 ? -1.362 -2.408 -8.122 1.00 95.88 85 TYR A C 1
ATOM 674 O O . TYR A 1 85 ? -1.759 -1.614 -7.265 1.00 95.88 85 TYR A O 1
ATOM 682 N N . GLN A 1 86 ? -1.581 -3.716 -8.064 1.00 97.81 86 GLN A N 1
ATOM 683 C CA . GLN A 1 86 ? -2.567 -4.348 -7.202 1.00 97.81 86 GLN A CA 1
ATOM 684 C C . GLN A 1 86 ? -1.943 -5.315 -6.195 1.00 97.81 86 GLN A C 1
ATOM 686 O O . GLN A 1 86 ? -0.897 -5.918 -6.428 1.00 97.81 86 GLN A O 1
ATOM 691 N N . VAL A 1 87 ? -2.620 -5.481 -5.060 1.00 98.38 87 VAL A N 1
ATOM 692 C CA . VAL A 1 87 ? -2.285 -6.448 -4.010 1.00 98.38 87 VAL A CA 1
ATOM 693 C C . VAL A 1 87 ? -3.577 -7.094 -3.522 1.00 98.38 87 VAL A C 1
ATOM 695 O O . VAL A 1 87 ? -4.511 -6.388 -3.128 1.00 98.38 87 VAL A O 1
ATOM 698 N N . LYS A 1 88 ? -3.637 -8.432 -3.507 1.00 98.56 88 LYS A N 1
ATOM 699 C CA . LYS A 1 88 ? -4.738 -9.152 -2.853 1.00 98.56 88 LYS A CA 1
ATOM 700 C C . LYS A 1 88 ? -4.541 -9.112 -1.347 1.00 98.56 88 LYS A C 1
ATOM 702 O O . LYS A 1 88 ? -3.453 -9.408 -0.841 1.00 98.56 88 LYS A O 1
ATOM 707 N N . VAL A 1 89 ? -5.609 -8.813 -0.624 1.00 98.31 89 VAL A N 1
ATOM 708 C CA . VAL A 1 89 ? -5.596 -8.714 0.832 1.00 98.31 89 VAL A CA 1
ATOM 709 C C . VAL A 1 89 ? -6.593 -9.670 1.474 1.00 98.31 89 VAL A C 1
ATOM 711 O O . VAL A 1 89 ? -7.487 -10.204 0.830 1.00 98.31 89 VAL A O 1
ATOM 714 N N . ALA A 1 90 ? -6.438 -9.889 2.771 1.00 97.31 90 ALA A N 1
ATOM 715 C CA . ALA A 1 90 ? -7.456 -10.469 3.630 1.00 97.31 90 ALA A CA 1
ATOM 716 C C . ALA A 1 90 ? -7.613 -9.594 4.874 1.00 97.31 90 ALA A C 1
ATOM 718 O O . ALA A 1 90 ? -6.656 -8.951 5.314 1.00 97.31 90 ALA A O 1
ATOM 719 N N . LEU A 1 91 ? -8.817 -9.564 5.444 1.00 94.88 91 LEU A N 1
ATOM 720 C CA . LEU A 1 91 ? -9.041 -8.934 6.742 1.00 94.88 91 LEU A CA 1
ATOM 721 C C . LEU A 1 91 ? -8.291 -9.715 7.823 1.00 94.88 91 LEU A C 1
ATOM 723 O O . LEU A 1 91 ? -8.426 -10.934 7.928 1.00 94.88 91 LEU A O 1
ATOM 727 N N . LEU A 1 92 ? -7.505 -9.007 8.631 1.00 91.56 92 LEU A N 1
ATOM 728 C CA . LEU A 1 92 ? -6.840 -9.578 9.793 1.00 91.56 92 LEU A CA 1
ATOM 729 C C . LEU A 1 92 ? -7.781 -9.449 10.995 1.00 91.56 92 LEU A C 1
ATOM 731 O O . LEU A 1 92 ? -7.671 -8.523 11.794 1.00 91.56 92 LEU A O 1
ATOM 735 N N . GLY A 1 93 ? -8.750 -10.361 11.066 1.00 84.25 93 GLY A N 1
ATOM 736 C CA . GLY A 1 93 ? -9.848 -10.277 12.022 1.00 84.25 93 GLY A CA 1
ATOM 737 C C . GLY A 1 93 ? -11.042 -9.536 11.427 1.00 84.25 93 GLY A C 1
ATOM 738 O O . GLY A 1 93 ? -11.689 -10.048 10.515 1.00 84.25 93 GLY A O 1
ATOM 739 N N . GLU A 1 94 ? -11.339 -8.342 11.934 1.00 86.88 94 GLU A N 1
ATOM 740 C CA . GLU A 1 94 ? -12.514 -7.556 11.546 1.00 86.88 94 GLU A CA 1
ATOM 741 C C . GLU A 1 94 ? -12.146 -6.194 10.946 1.00 86.88 94 GLU A C 1
ATOM 743 O O . GLU A 1 94 ? -11.052 -5.664 11.147 1.00 86.88 94 GLU A O 1
ATOM 748 N N . LYS A 1 95 ? -13.072 -5.619 10.170 1.00 89.62 95 LYS A N 1
ATOM 749 C CA . LYS A 1 95 ? -12.870 -4.313 9.538 1.00 89.62 95 LYS A CA 1
ATOM 750 C C . LYS A 1 95 ? -13.094 -3.205 10.562 1.00 89.62 95 LYS A C 1
ATOM 752 O O . LYS A 1 95 ? -14.236 -2.851 10.850 1.00 89.62 95 LYS A O 1
ATOM 757 N N . ILE A 1 96 ? -12.013 -2.594 11.027 1.00 92.12 96 ILE A N 1
ATOM 758 C CA . ILE A 1 96 ? -12.061 -1.485 11.979 1.00 92.12 96 ILE A CA 1
ATOM 759 C C . ILE A 1 96 ? -11.885 -0.167 11.227 1.00 92.12 96 ILE A C 1
ATOM 761 O O . ILE A 1 96 ? -11.009 -0.024 10.372 1.00 92.12 96 ILE A O 1
ATOM 765 N N . ALA A 1 97 ? -12.736 0.806 11.551 1.00 95.25 97 ALA A N 1
ATOM 766 C CA . ALA A 1 97 ? -12.754 2.125 10.932 1.00 95.25 97 ALA A CA 1
ATOM 767 C C . ALA A 1 97 ? -12.371 3.204 11.953 1.00 95.25 97 ALA A C 1
ATOM 769 O O . ALA A 1 97 ? -13.113 3.488 12.894 1.00 95.25 97 ALA A O 1
ATOM 770 N N . LEU A 1 98 ? -11.224 3.848 11.744 1.00 95.31 98 LEU A N 1
ATOM 771 C CA . LEU A 1 98 ? -10.738 4.937 12.584 1.00 95.31 98 LEU A CA 1
ATOM 772 C C . LEU A 1 98 ? -10.993 6.284 11.908 1.00 95.31 98 LEU A C 1
ATOM 774 O O . LEU A 1 98 ? -10.413 6.611 10.871 1.00 95.31 98 LEU A O 1
ATOM 778 N N . ARG A 1 99 ? -11.842 7.112 12.522 1.00 95.00 99 ARG A N 1
ATOM 779 C CA . ARG A 1 99 ? -12.090 8.483 12.051 1.00 95.00 99 ARG A CA 1
ATOM 780 C C . ARG A 1 99 ? -10.874 9.381 12.289 1.00 95.00 99 ARG A C 1
ATOM 782 O O . ARG A 1 99 ? -10.063 9.144 13.184 1.00 95.00 99 ARG A O 1
ATOM 789 N N . LYS A 1 100 ? -10.814 10.503 11.563 1.00 95.69 100 LYS A N 1
ATOM 790 C CA . LYS A 1 100 ? -9.736 11.511 11.650 1.00 95.69 100 LYS A CA 1
ATOM 791 C C . LYS A 1 100 ? -8.388 10.961 11.161 1.00 95.69 100 LYS A C 1
ATOM 793 O O . LYS A 1 100 ? -7.348 11.280 11.747 1.00 95.69 100 LYS A O 1
ATOM 798 N N . ALA A 1 101 ? -8.403 10.201 10.065 1.00 96.31 101 ALA A N 1
ATOM 799 C CA . ALA A 1 101 ? -7.224 9.588 9.454 1.00 96.31 101 ALA A CA 1
ATOM 800 C C . ALA A 1 101 ? -6.063 10.575 9.266 1.00 96.31 101 ALA A C 1
ATOM 802 O O . ALA A 1 101 ? -4.951 10.305 9.707 1.00 96.31 101 ALA A O 1
ATOM 803 N N . ARG A 1 102 ? -6.318 11.778 8.731 1.00 95.88 102 ARG A N 1
ATOM 804 C CA . ARG A 1 102 ? -5.295 12.830 8.551 1.00 95.88 102 ARG A CA 1
ATOM 805 C C . ARG A 1 102 ? -4.543 13.161 9.845 1.00 95.88 102 ARG A C 1
ATOM 807 O O . ARG A 1 102 ? -3.334 13.369 9.816 1.00 95.88 102 ARG A O 1
ATOM 814 N N . ARG A 1 103 ? -5.241 13.196 10.989 1.00 96.75 103 ARG A N 1
ATOM 815 C CA . ARG A 1 103 ? -4.630 13.473 12.301 1.00 96.75 103 ARG A CA 1
ATOM 816 C C . ARG A 1 103 ? -3.783 12.296 12.776 1.00 96.75 103 ARG A C 1
ATOM 818 O O . ARG A 1 103 ? -2.705 12.521 13.312 1.00 96.75 103 ARG A O 1
ATOM 825 N N . ILE A 1 104 ? -4.271 11.072 12.578 1.00 95.88 104 ILE A N 1
ATOM 826 C CA . ILE A 1 104 ? -3.556 9.839 12.927 1.00 95.88 104 ILE A CA 1
ATOM 827 C C . ILE A 1 104 ? -2.266 9.752 12.107 1.00 95.88 104 ILE A C 1
ATOM 829 O O . ILE A 1 104 ? -1.182 9.739 12.679 1.00 95.88 104 ILE A O 1
ATOM 833 N N . LEU A 1 105 ? -2.372 9.813 10.779 1.00 95.81 105 LEU A N 1
ATOM 834 C CA . LEU A 1 105 ? -1.228 9.710 9.873 1.00 95.81 105 LEU A CA 1
ATOM 835 C C . LEU A 1 105 ? -0.185 10.803 10.141 1.00 95.81 105 LEU A C 1
ATOM 837 O O . LEU A 1 105 ? 1.005 10.511 10.184 1.00 95.81 105 LEU A O 1
ATOM 841 N N . LYS A 1 106 ? -0.616 12.043 10.422 1.00 95.38 106 LYS A N 1
ATOM 842 C CA . LYS A 1 106 ? 0.298 13.127 10.811 1.00 95.38 106 LYS A CA 1
ATOM 843 C C . LYS A 1 106 ? 0.984 12.866 12.156 1.00 95.38 106 LYS A C 1
ATOM 845 O O . LYS A 1 106 ? 2.173 13.137 12.273 1.00 95.38 106 LYS A O 1
ATOM 850 N N . LYS A 1 107 ? 0.259 12.355 13.160 1.00 94.25 107 LYS A N 1
ATOM 851 C CA . LYS A 1 107 ? 0.802 12.066 14.501 1.00 94.25 107 LYS A CA 1
ATOM 852 C C . LYS A 1 107 ? 1.940 11.044 14.442 1.00 94.25 107 LYS A C 1
ATOM 854 O O . LYS A 1 107 ? 2.940 11.235 15.119 1.00 94.25 107 LYS A O 1
ATOM 859 N N . PHE A 1 108 ? 1.779 10.001 13.634 1.00 91.56 108 PHE A N 1
ATOM 860 C CA . PHE A 1 108 ? 2.769 8.930 13.479 1.00 91.56 108 PHE A CA 1
ATOM 861 C C . PHE A 1 108 ? 3.731 9.166 12.304 1.00 91.56 108 PHE A C 1
ATOM 863 O O . PHE A 1 108 ? 4.478 8.268 11.942 1.00 91.56 108 PHE A O 1
ATOM 870 N N . ASN A 1 109 ? 3.701 10.351 11.675 1.00 91.94 109 ASN A N 1
ATOM 871 C CA . ASN A 1 109 ? 4.510 10.687 10.494 1.00 91.94 109 ASN A CA 1
ATOM 872 C C . ASN A 1 109 ? 4.414 9.643 9.354 1.00 91.94 109 ASN A C 1
ATOM 874 O O . ASN A 1 109 ? 5.357 9.440 8.589 1.00 91.94 109 ASN A O 1
ATOM 878 N N . ILE A 1 110 ? 3.257 8.990 9.220 1.00 93.75 110 ILE A N 1
ATOM 879 C CA . ILE A 1 110 ? 3.014 7.960 8.210 1.00 93.75 110 ILE A CA 1
ATOM 880 C C . ILE A 1 110 ? 2.719 8.632 6.874 1.00 93.75 110 ILE A C 1
ATOM 882 O O . ILE A 1 110 ? 1.793 9.442 6.751 1.00 93.75 110 ILE A O 1
ATOM 886 N N . LYS A 1 111 ? 3.472 8.244 5.844 1.00 92.00 111 LYS A N 1
ATOM 887 C CA . LYS A 1 111 ? 3.297 8.719 4.470 1.00 92.00 111 LYS A CA 1
ATOM 888 C C . LYS A 1 111 ? 2.957 7.559 3.542 1.00 92.00 111 LYS A C 1
ATOM 890 O O . LYS A 1 111 ? 3.335 6.419 3.781 1.00 92.00 111 LYS A O 1
ATOM 895 N N . ARG A 1 112 ? 2.264 7.866 2.442 1.00 91.12 112 ARG A N 1
ATOM 896 C CA . ARG A 1 112 ? 1.849 6.864 1.445 1.00 91.12 112 ARG A CA 1
ATOM 897 C C . ARG A 1 112 ? 3.019 6.285 0.637 1.00 91.12 112 ARG A C 1
ATOM 899 O O . ARG A 1 112 ? 2.895 5.209 0.077 1.00 91.12 112 ARG A O 1
ATOM 906 N N . ASN A 1 113 ? 4.139 6.998 0.555 1.00 87.25 113 ASN A N 1
ATOM 907 C CA . ASN A 1 113 ? 5.313 6.621 -0.236 1.00 87.25 113 ASN A CA 1
ATOM 908 C C . ASN A 1 113 ? 6.416 5.919 0.575 1.00 87.25 113 ASN A C 1
ATOM 910 O O . ASN A 1 113 ? 7.505 5.707 0.050 1.00 87.25 113 ASN A O 1
ATOM 914 N N . THR A 1 114 ? 6.160 5.583 1.839 1.00 88.44 114 THR A N 1
ATOM 915 C CA . THR A 1 114 ? 7.143 4.968 2.739 1.00 88.44 114 THR A CA 1
ATOM 916 C C . THR A 1 114 ? 6.537 3.757 3.438 1.00 88.44 114 THR A C 1
ATOM 918 O O . THR A 1 114 ? 5.387 3.849 3.875 1.00 88.44 114 THR A O 1
ATOM 921 N N . PRO A 1 115 ? 7.286 2.653 3.597 1.00 91.81 115 PRO A N 1
ATOM 922 C CA . PRO A 1 115 ? 6.829 1.546 4.421 1.00 91.81 115 PRO A CA 1
ATOM 923 C C . PRO A 1 115 ? 6.817 1.973 5.895 1.00 91.81 115 PRO A C 1
ATOM 925 O O . PRO A 1 115 ? 7.662 2.750 6.339 1.00 91.81 115 PRO A O 1
ATOM 928 N N . ILE A 1 116 ? 5.856 1.456 6.650 1.00 93.31 116 ILE A N 1
ATOM 929 C CA . ILE A 1 116 ? 5.719 1.645 8.095 1.00 93.31 116 ILE A CA 1
ATOM 930 C C . ILE A 1 116 ? 6.434 0.478 8.772 1.00 93.31 116 ILE A C 1
ATOM 932 O O . ILE A 1 116 ? 6.184 -0.679 8.435 1.00 93.31 116 ILE A O 1
ATOM 936 N N . LEU A 1 117 ? 7.344 0.763 9.698 1.00 91.00 117 LEU A N 1
ATOM 937 C CA . LEU A 1 117 ? 8.293 -0.224 10.210 1.00 91.00 117 LEU A CA 1
ATOM 938 C C . LEU A 1 117 ? 8.377 -0.180 11.735 1.00 91.00 117 LEU A C 1
ATOM 940 O O . LEU A 1 117 ? 8.151 0.862 12.348 1.00 91.00 117 LEU A O 1
ATOM 944 N N . GLY A 1 118 ? 8.740 -1.316 12.336 1.00 89.44 118 GLY A N 1
ATOM 945 C CA . GLY A 1 118 ? 9.092 -1.422 13.752 1.00 89.44 118 GLY A CA 1
ATOM 946 C C . GLY A 1 118 ? 8.082 -0.753 14.689 1.00 89.44 118 GLY A C 1
ATOM 947 O O . GLY A 1 118 ? 6.906 -1.117 14.714 1.00 89.44 118 GLY A O 1
ATOM 948 N N . ARG A 1 119 ? 8.554 0.235 15.462 1.00 91.38 119 ARG A N 1
ATOM 949 C CA . ARG A 1 119 ? 7.749 0.938 16.476 1.00 91.38 119 ARG A CA 1
ATOM 950 C C . ARG A 1 119 ? 6.561 1.691 15.883 1.00 91.38 119 ARG A C 1
ATOM 952 O O . ARG A 1 119 ? 5.473 1.579 16.432 1.00 91.38 119 ARG A O 1
ATOM 959 N N . ASP A 1 120 ? 6.734 2.368 14.749 1.00 92.12 120 ASP A N 1
ATOM 960 C CA . ASP A 1 120 ? 5.648 3.134 14.122 1.00 92.12 120 ASP A CA 1
ATOM 961 C C . ASP A 1 120 ? 4.498 2.216 13.688 1.00 92.12 120 ASP A C 1
ATOM 963 O O . ASP A 1 120 ? 3.323 2.568 13.806 1.00 92.12 120 ASP A O 1
ATOM 967 N N . LEU A 1 121 ? 4.831 1.006 13.221 1.00 94.62 121 LEU A N 1
ATOM 968 C CA . LEU A 1 121 ? 3.834 0.004 12.854 1.00 94.62 121 LEU A CA 1
ATOM 969 C C . LEU A 1 121 ? 3.117 -0.534 14.093 1.00 94.62 121 LEU A C 1
ATOM 971 O O . LEU A 1 121 ? 1.892 -0.612 14.099 1.00 94.62 121 LEU A O 1
ATOM 975 N N . ILE A 1 122 ? 3.857 -0.853 15.156 1.00 94.62 122 ILE A N 1
ATOM 976 C CA . ILE A 1 122 ? 3.283 -1.309 16.429 1.00 94.62 122 ILE A CA 1
ATOM 977 C C . ILE A 1 122 ? 2.333 -0.257 17.014 1.00 94.62 122 ILE A C 1
ATOM 979 O O . ILE A 1 122 ? 1.219 -0.586 17.426 1.00 94.62 122 ILE A O 1
ATOM 983 N N . ASP A 1 123 ? 2.751 1.005 17.023 1.00 93.88 123 ASP A N 1
ATOM 984 C CA . ASP A 1 123 ? 1.958 2.113 17.545 1.00 93.88 123 ASP A CA 1
ATOM 985 C C . ASP A 1 123 ? 0.679 2.336 16.738 1.00 93.88 123 ASP A C 1
ATOM 987 O O . ASP A 1 123 ? -0.378 2.613 17.313 1.00 93.88 123 ASP A O 1
ATOM 991 N N . LEU A 1 124 ? 0.747 2.158 15.418 1.00 95.00 124 LEU A N 1
ATOM 992 C CA . LEU A 1 124 ? -0.428 2.183 14.562 1.00 95.00 124 LEU A CA 1
ATOM 993 C C . LEU A 1 124 ? -1.371 1.010 14.864 1.00 95.00 124 LEU A C 1
ATOM 995 O O . LEU A 1 124 ? -2.571 1.237 15.009 1.00 95.00 124 LEU A O 1
ATOM 999 N N . LEU A 1 125 ? -0.851 -0.217 15.000 1.00 94.12 125 LEU A N 1
ATOM 1000 C CA . LEU A 1 125 ? -1.648 -1.410 15.323 1.00 94.12 125 LEU A CA 1
ATOM 1001 C C . LEU A 1 125 ? -2.377 -1.273 16.663 1.00 94.12 125 LEU A C 1
ATOM 1003 O O . LEU A 1 125 ? -3.522 -1.702 16.774 1.00 94.12 125 LEU A O 1
ATOM 1007 N N . ASN A 1 126 ? -1.771 -0.612 17.654 1.00 92.56 126 ASN A N 1
ATOM 1008 C CA . ASN A 1 126 ? -2.416 -0.349 18.944 1.00 92.56 126 ASN A CA 1
ATOM 1009 C C . ASN A 1 126 ? -3.719 0.457 18.817 1.00 92.56 126 ASN A C 1
ATOM 1011 O O . ASN A 1 126 ? -4.591 0.324 19.669 1.00 92.56 126 ASN A O 1
ATOM 1015 N N . LEU A 1 127 ? -3.886 1.271 17.766 1.00 92.50 127 LEU A N 1
ATOM 1016 C CA . LEU A 1 127 ? -5.136 2.006 17.529 1.00 92.50 127 LEU A CA 1
ATOM 1017 C C . LEU A 1 127 ? -6.279 1.108 17.045 1.00 92.50 127 LEU A C 1
ATOM 1019 O O . LEU A 1 127 ? -7.438 1.508 17.126 1.00 92.50 127 LEU A O 1
ATOM 1023 N N . PHE A 1 128 ? -5.944 -0.060 16.499 1.00 90.75 128 PHE A N 1
ATOM 1024 C CA . PHE A 1 128 ? -6.887 -1.053 15.990 1.00 90.75 128 PHE A CA 1
ATOM 1025 C C . PHE A 1 128 ? -7.176 -2.157 17.009 1.00 90.75 128 PHE A C 1
ATOM 1027 O O . PHE A 1 128 ? -7.995 -3.027 16.745 1.00 90.75 128 PHE A O 1
ATOM 1034 N N . LEU A 1 129 ? -6.528 -2.140 18.174 1.00 86.56 129 LEU A N 1
ATOM 1035 C CA . LEU A 1 129 ? -6.856 -3.058 19.255 1.00 86.56 129 LEU A CA 1
ATOM 1036 C C . LEU A 1 129 ? -7.977 -2.460 20.120 1.00 86.56 129 LEU A C 1
ATOM 1038 O O . LEU A 1 129 ? -7.939 -1.264 20.430 1.00 86.56 129 LEU A O 1
ATOM 1042 N N . PRO A 1 130 ? -8.978 -3.260 20.531 1.00 73.88 130 PRO A N 1
ATOM 1043 C CA . PRO A 1 130 ? -9.951 -2.817 21.520 1.00 73.88 130 PRO A CA 1
ATOM 1044 C C . PRO A 1 130 ? -9.247 -2.481 22.845 1.00 73.88 130 PRO A C 1
ATOM 1046 O O . PRO A 1 130 ? -8.172 -2.999 23.151 1.00 73.88 130 PRO A O 1
ATOM 1049 N N . SER A 1 131 ? -9.854 -1.592 23.638 1.00 64.62 131 SER A N 1
ATOM 1050 C CA . SER A 1 131 ? -9.325 -1.224 24.960 1.00 64.62 131 SER A CA 1
ATOM 1051 C C . SER A 1 131 ? -9.101 -2.481 25.821 1.00 64.62 131 SER A C 1
ATOM 1053 O O . SER A 1 131 ? -9.976 -3.349 25.810 1.00 64.62 131 SER A O 1
ATOM 1055 N N . PRO A 1 132 ? -8.008 -2.579 26.606 1.00 56.75 132 PRO A N 1
ATOM 1056 C CA . PRO A 1 132 ? -7.714 -3.746 27.449 1.00 56.75 132 PRO A CA 1
ATOM 1057 C C . PRO A 1 132 ? -8.887 -4.172 28.346 1.00 56.75 132 PRO A C 1
ATOM 1059 O O . PRO A 1 132 ? -9.164 -5.356 28.483 1.00 56.75 132 PRO A O 1
ATOM 1062 N N . LEU A 1 133 ? -9.662 -3.204 28.850 1.00 52.31 133 LEU A N 1
ATOM 1063 C CA . LEU A 1 133 ? -10.857 -3.439 29.676 1.00 52.31 133 LEU A CA 1
ATOM 1064 C C . LEU A 1 133 ? -11.983 -4.210 28.956 1.00 52.31 133 LEU A C 1
ATOM 1066 O O . LEU A 1 133 ? -12.867 -4.755 29.610 1.00 52.31 133 LEU A O 1
ATOM 1070 N N . LEU A 1 134 ? -11.994 -4.232 27.622 1.00 53.25 134 LEU A N 1
ATOM 1071 C CA . LEU A 1 134 ? -12.989 -4.947 26.813 1.00 53.25 134 LEU A CA 1
ATOM 1072 C C . LEU A 1 134 ? -12.538 -6.368 26.446 1.00 53.25 134 LEU A C 1
ATOM 1074 O O . LEU A 1 134 ? -13.388 -7.200 26.141 1.00 53.25 134 LEU A O 1
ATOM 1078 N N . LEU A 1 135 ? -11.231 -6.648 26.489 1.00 56.19 135 LEU A N 1
ATOM 1079 C CA . LEU A 1 135 ? -10.667 -7.957 26.152 1.00 56.19 135 LEU A CA 1
ATOM 1080 C C . LEU A 1 135 ? -10.893 -8.984 27.269 1.00 56.19 135 LEU A C 1
ATOM 1082 O O . LEU A 1 135 ? -11.260 -10.118 26.977 1.00 56.19 135 LEU A O 1
ATOM 1086 N N . ASP A 1 136 ? -10.769 -8.570 28.533 1.00 54.91 136 ASP A N 1
ATOM 1087 C CA . ASP A 1 136 ? -10.950 -9.458 29.694 1.00 54.91 136 ASP A CA 1
ATOM 1088 C C . ASP A 1 136 ? -12.415 -9.881 29.913 1.00 54.91 136 ASP A C 1
ATOM 1090 O O . ASP A 1 136 ? -12.689 -10.900 30.544 1.00 54.91 136 ASP A O 1
ATOM 1094 N N . ASN A 1 137 ? -13.369 -9.115 29.375 1.00 56.53 137 ASN A N 1
ATOM 1095 C CA . ASN A 1 137 ? -14.800 -9.295 29.632 1.00 56.53 137 ASN A CA 1
ATOM 1096 C C . ASN A 1 137 ? -15.555 -10.067 28.536 1.00 56.53 137 ASN A C 1
ATOM 1098 O O . ASN A 1 137 ? -16.719 -10.408 28.747 1.00 56.53 137 ASN A O 1
ATOM 1102 N N . ASN A 1 138 ? -14.955 -10.331 27.365 1.00 55.59 138 ASN A N 1
ATOM 1103 C CA . ASN A 1 138 ? -15.666 -11.001 26.272 1.00 55.59 138 ASN A CA 1
ATOM 1104 C C . ASN A 1 138 ? -14.767 -11.926 25.418 1.00 55.59 138 ASN A C 1
ATOM 1106 O O . ASN A 1 138 ? -14.048 -11.451 24.534 1.00 55.59 138 ASN A O 1
ATOM 1110 N N . PRO A 1 139 ? -14.854 -13.258 25.607 1.00 56.62 139 PRO A N 1
ATOM 1111 C CA . PRO A 1 139 ? -14.074 -14.241 24.858 1.00 56.62 139 PRO A CA 1
ATOM 1112 C C . PRO A 1 139 ? -14.317 -14.228 23.342 1.00 56.62 139 PRO A C 1
ATOM 1114 O O . PRO A 1 139 ? -13.454 -14.681 22.598 1.00 56.62 139 PRO A O 1
ATOM 1117 N N . GLU A 1 140 ? -15.447 -13.724 22.840 1.00 54.47 140 GLU A N 1
ATOM 1118 C CA . GLU A 1 140 ? -15.701 -13.676 21.388 1.00 54.47 140 GLU A CA 1
ATOM 1119 C C . GLU A 1 140 ? -14.984 -12.517 20.681 1.00 54.47 140 GLU A C 1
ATOM 1121 O O . GLU A 1 140 ? -14.576 -12.659 19.528 1.00 54.47 140 GLU A O 1
ATOM 1126 N N . LEU A 1 141 ? -14.716 -11.418 21.397 1.00 55.75 141 LEU A N 1
ATOM 1127 C CA . LEU A 1 141 ? -13.890 -10.300 20.916 1.00 55.75 141 LEU A CA 1
ATOM 1128 C C . LEU A 1 141 ? -12.394 -10.681 20.833 1.00 55.75 141 LEU A C 1
ATOM 1130 O O . LEU A 1 141 ? -11.577 -9.942 20.2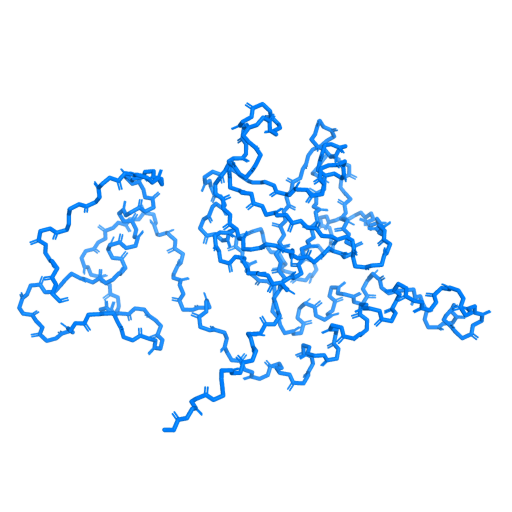84 1.00 55.75 141 LEU A O 1
ATOM 1134 N N . SER A 1 142 ? -12.029 -11.852 21.369 1.00 60.62 142 SER A N 1
ATOM 1135 C CA . SER A 1 142 ? -10.643 -12.303 21.498 1.00 60.62 142 SER A CA 1
ATOM 1136 C C . SER A 1 142 ? -10.001 -12.705 20.171 1.00 60.62 142 SER A C 1
ATOM 1138 O O . SER A 1 142 ? -8.823 -12.428 19.973 1.00 60.62 142 SER A O 1
ATOM 1140 N N . LYS A 1 143 ? -10.734 -13.323 19.231 1.00 70.50 143 LYS A N 1
ATOM 1141 C CA . LYS A 1 143 ? -10.108 -13.916 18.032 1.00 70.50 143 LYS A CA 1
ATOM 1142 C C . LYS A 1 143 ? -9.544 -12.869 17.060 1.00 70.50 143 LYS A C 1
ATOM 1144 O O . LYS A 1 143 ? -8.383 -13.013 16.679 1.00 70.50 143 LYS A O 1
ATOM 1149 N N . PRO A 1 144 ? -10.286 -11.811 16.665 1.00 75.19 144 PRO A N 1
ATOM 1150 C CA . PRO A 1 144 ? -9.760 -10.778 15.768 1.00 75.19 144 PRO A CA 1
ATOM 1151 C C . PRO A 1 144 ? -8.581 -10.020 16.386 1.00 75.19 144 PRO A C 1
ATOM 1153 O O . PRO A 1 144 ? -7.544 -9.840 15.746 1.00 75.19 144 PRO A O 1
ATOM 1156 N N . ALA A 1 145 ? -8.716 -9.631 17.656 1.00 81.44 145 ALA A N 1
ATOM 1157 C CA . ALA A 1 145 ? -7.680 -8.916 18.388 1.00 81.44 145 ALA A CA 1
ATOM 1158 C C . ALA A 1 145 ? -6.417 -9.770 18.578 1.00 81.44 145 ALA A C 1
ATOM 1160 O O . ALA A 1 145 ? -5.310 -9.261 18.417 1.00 81.44 145 ALA A O 1
ATOM 1161 N N . HIS A 1 146 ? -6.567 -11.073 18.843 1.00 84.38 146 HIS A N 1
ATOM 1162 C CA . HIS A 1 146 ? -5.447 -12.004 18.979 1.00 84.38 146 HIS A CA 1
ATOM 1163 C C . HIS A 1 146 ? -4.615 -12.101 17.695 1.00 84.38 146 HIS A C 1
ATOM 1165 O O . HIS A 1 146 ? -3.392 -12.145 17.768 1.00 84.38 146 HIS A O 1
ATOM 1171 N N . LEU A 1 147 ? -5.238 -12.080 16.509 1.00 89.81 147 LEU A N 1
ATOM 1172 C CA . LEU A 1 147 ? -4.494 -12.096 15.242 1.00 89.81 147 LEU A CA 1
ATOM 1173 C C . LEU A 1 147 ? -3.621 -10.846 15.073 1.00 89.81 147 LEU A C 1
ATOM 1175 O O . LEU A 1 147 ? -2.480 -10.945 14.622 1.00 89.81 147 LEU A O 1
ATOM 1179 N N . ILE A 1 148 ? -4.138 -9.672 15.450 1.00 90.44 148 ILE A N 1
ATOM 1180 C CA . ILE A 1 148 ? -3.384 -8.410 15.419 1.00 90.44 148 ILE A CA 1
ATOM 1181 C C . ILE A 1 148 ? -2.259 -8.431 16.466 1.00 90.44 148 ILE A C 1
ATOM 1183 O O . ILE A 1 148 ? -1.135 -8.029 16.158 1.00 90.44 148 ILE A O 1
ATOM 1187 N N . LEU A 1 149 ? -2.538 -8.928 17.677 1.00 90.06 149 LEU A N 1
ATOM 1188 C CA . LEU A 1 149 ? -1.549 -9.096 18.747 1.00 90.06 149 LEU A CA 1
ATOM 1189 C C . LEU A 1 149 ? -0.406 -10.028 18.325 1.00 90.06 149 LEU A C 1
ATOM 1191 O O . LEU A 1 149 ? 0.752 -9.663 18.493 1.00 90.06 149 LEU A O 1
ATOM 1195 N N . GLU A 1 150 ? -0.712 -11.152 17.675 1.00 91.44 150 GLU A N 1
ATOM 1196 C CA . GLU A 1 150 ? 0.297 -12.085 17.162 1.00 91.44 150 GLU A CA 1
ATOM 1197 C C . GLU A 1 150 ? 1.235 -11.401 16.151 1.00 91.44 150 GLU A C 1
ATOM 1199 O O . GLU A 1 150 ? 2.453 -11.571 16.206 1.00 91.44 150 GLU A O 1
ATOM 1204 N N . GLN A 1 151 ? 0.701 -10.589 15.225 1.00 92.69 151 GLN A N 1
ATOM 1205 C CA . GLN A 1 151 ? 1.571 -9.853 14.297 1.00 92.69 151 GLN A CA 1
ATOM 1206 C C . GLN A 1 151 ? 2.411 -8.806 15.040 1.00 92.69 151 GLN A C 1
ATOM 1208 O O . GLN A 1 151 ? 3.585 -8.631 14.722 1.00 92.69 151 GLN A O 1
ATOM 1213 N N . LYS A 1 152 ? 1.832 -8.126 16.037 1.00 93.06 152 LYS A N 1
ATOM 1214 C CA . LYS A 1 152 ? 2.534 -7.136 16.861 1.00 93.06 152 LYS A CA 1
ATOM 1215 C C . LYS A 1 152 ? 3.710 -7.759 17.619 1.00 93.06 152 LYS A C 1
ATOM 1217 O O . LYS A 1 152 ? 4.778 -7.154 17.632 1.00 93.06 152 LYS A O 1
ATOM 1222 N N . GLU A 1 153 ? 3.541 -8.940 18.208 1.00 92.06 153 GLU A N 1
ATOM 1223 C CA . GLU A 1 153 ? 4.611 -9.676 18.898 1.00 92.06 153 GLU A CA 1
ATOM 1224 C C . GLU A 1 153 ? 5.747 -10.041 17.935 1.00 92.06 153 GLU A C 1
ATOM 1226 O O . GLU A 1 153 ? 6.900 -9.694 18.192 1.00 92.06 153 GLU A O 1
ATOM 1231 N N . LYS A 1 154 ? 5.421 -10.597 16.759 1.00 92.75 154 LYS A N 1
ATOM 1232 C CA . LYS A 1 154 ? 6.414 -10.911 15.712 1.00 92.75 154 LYS A CA 1
ATOM 1233 C C . LYS A 1 154 ? 7.206 -9.687 15.250 1.00 92.75 154 LYS A C 1
ATOM 1235 O O . LYS A 1 154 ? 8.403 -9.786 14.980 1.00 92.75 154 LYS A O 1
ATOM 1240 N N . ILE A 1 155 ? 6.552 -8.528 15.139 1.00 92.75 155 ILE A N 1
ATOM 1241 C CA . ILE A 1 155 ? 7.230 -7.267 14.808 1.00 92.75 155 ILE A CA 1
ATOM 1242 C C . ILE A 1 155 ? 8.119 -6.828 15.979 1.00 92.75 155 ILE A C 1
ATOM 1244 O O . ILE A 1 155 ? 9.255 -6.414 15.751 1.00 92.75 155 ILE A O 1
ATOM 1248 N N . ALA A 1 156 ? 7.626 -6.928 17.219 1.00 91.94 156 ALA A N 1
ATOM 1249 C CA . ALA A 1 156 ? 8.322 -6.483 18.426 1.00 91.94 156 ALA A CA 1
ATOM 1250 C C . ALA A 1 156 ? 9.644 -7.227 18.665 1.00 91.94 156 ALA A C 1
ATOM 1252 O O . ALA A 1 156 ? 10.654 -6.592 18.970 1.00 91.94 156 ALA A O 1
ATOM 1253 N N . GLU A 1 157 ? 9.661 -8.543 18.449 1.00 91.62 157 GLU A N 1
ATOM 1254 C CA . GLU A 1 157 ? 10.858 -9.386 18.576 1.00 91.62 157 GLU A CA 1
ATOM 1255 C C . GLU A 1 157 ? 11.981 -8.989 17.607 1.00 91.62 157 GLU A C 1
ATOM 1257 O O . GLU A 1 157 ? 13.158 -9.231 17.875 1.00 91.62 157 GLU A O 1
ATOM 1262 N N . ARG A 1 158 ? 11.631 -8.354 16.482 1.00 89.38 158 ARG A N 1
ATOM 1263 C CA . ARG A 1 158 ? 12.546 -8.085 15.365 1.00 89.38 158 ARG A CA 1
ATOM 1264 C C . ARG A 1 158 ? 12.719 -6.597 15.053 1.00 89.38 158 ARG A C 1
ATOM 1266 O O . ARG A 1 158 ? 13.246 -6.258 13.998 1.00 89.38 158 ARG A O 1
ATOM 1273 N N . ILE A 1 159 ? 12.344 -5.697 15.973 1.00 85.25 159 ILE A N 1
ATOM 1274 C CA . ILE A 1 159 ? 12.451 -4.229 15.799 1.00 85.25 159 ILE A CA 1
ATOM 1275 C C . ILE A 1 159 ? 13.870 -3.776 15.410 1.00 85.25 159 ILE A C 1
ATOM 1277 O O . ILE A 1 159 ? 14.015 -2.786 14.698 1.00 85.25 159 ILE A O 1
ATOM 1281 N N . GLY A 1 160 ? 14.909 -4.461 15.897 1.00 80.00 160 GLY A N 1
ATOM 1282 C CA . GLY A 1 160 ? 16.308 -4.114 15.631 1.00 80.00 160 GLY A CA 1
ATOM 1283 C C . GLY A 1 160 ? 16.842 -4.573 14.271 1.00 80.00 160 GLY A C 1
ATOM 1284 O O . GLY A 1 160 ? 17.970 -4.234 13.923 1.00 80.00 160 GLY A O 1
ATOM 1285 N N . GLU A 1 161 ? 16.074 -5.353 13.507 1.00 84.94 161 GLU A N 1
ATOM 1286 C CA . GLU A 1 161 ? 16.494 -5.844 12.195 1.00 84.94 161 GLU A CA 1
ATOM 1287 C C . GLU A 1 161 ? 16.193 -4.815 11.096 1.00 84.94 161 GLU A C 1
ATOM 1289 O O . GLU A 1 161 ? 15.144 -4.172 11.077 1.00 84.94 161 GLU A O 1
ATOM 1294 N N . THR A 1 162 ? 17.119 -4.660 10.149 1.00 75.38 162 THR A N 1
ATOM 1295 C CA . THR A 1 162 ? 16.929 -3.803 8.971 1.00 75.38 162 THR A CA 1
ATOM 1296 C C . THR A 1 162 ? 16.419 -4.643 7.804 1.00 75.38 162 THR A C 1
ATOM 1298 O O . THR A 1 162 ? 16.995 -5.683 7.490 1.00 75.38 162 THR A O 1
ATOM 1301 N N . ASP A 1 163 ? 15.340 -4.200 7.157 1.00 74.06 163 ASP A N 1
ATOM 1302 C CA . ASP A 1 163 ? 14.808 -4.878 5.972 1.00 74.06 163 ASP A CA 1
ATOM 1303 C C . ASP A 1 163 ? 15.628 -4.510 4.728 1.00 74.06 163 ASP A C 1
ATOM 1305 O O . ASP A 1 163 ? 15.890 -3.330 4.487 1.00 74.06 163 ASP A O 1
ATOM 1309 N N . ILE A 1 164 ? 15.969 -5.508 3.910 1.00 67.06 164 ILE A N 1
ATOM 1310 C CA . ILE A 1 164 ? 16.653 -5.331 2.620 1.00 67.06 164 ILE A CA 1
ATOM 1311 C C . ILE A 1 164 ? 15.908 -4.386 1.662 1.00 67.06 164 ILE A C 1
ATOM 1313 O O . ILE A 1 164 ? 16.500 -3.834 0.753 1.00 67.06 164 ILE A O 1
ATOM 1317 N N . GLU A 1 165 ? 14.611 -4.156 1.838 1.00 65.56 165 GLU A N 1
ATOM 1318 C CA . GLU A 1 165 ? 13.805 -3.268 0.990 1.00 65.56 165 GLU A CA 1
ATOM 1319 C C . GLU A 1 165 ? 13.906 -1.793 1.392 1.00 65.56 165 GLU A C 1
ATOM 1321 O O . GLU A 1 165 ? 13.568 -0.908 0.596 1.00 65.56 165 GLU A O 1
ATOM 1326 N N . GLN A 1 166 ? 14.427 -1.509 2.596 1.00 62.91 166 GLN A N 1
ATOM 1327 C CA . GLN A 1 166 ? 14.885 -0.160 2.958 1.00 62.91 166 GLN A CA 1
ATOM 1328 C C . GLN A 1 166 ? 16.072 0.276 2.091 1.00 62.91 166 GLN A C 1
ATOM 1330 O O . GLN A 1 166 ? 16.388 1.459 2.017 1.00 62.91 166 GLN A O 1
ATOM 1335 N N . GLU A 1 167 ? 16.712 -0.672 1.410 1.00 64.25 167 GLU A N 1
ATOM 1336 C CA . GLU A 1 167 ? 17.784 -0.402 0.469 1.00 64.25 167 GLU A CA 1
ATOM 1337 C C . GLU A 1 167 ? 17.295 0.165 -0.857 1.00 64.25 167 GLU A C 1
ATOM 1339 O O . GLU A 1 167 ? 18.057 0.879 -1.507 1.00 64.25 167 GLU A O 1
ATOM 1344 N N . ILE A 1 168 ? 16.074 -0.179 -1.290 1.00 69.75 168 ILE A N 1
ATOM 1345 C CA . ILE A 1 168 ? 15.587 0.209 -2.613 1.00 69.75 168 ILE A CA 1
ATOM 1346 C C . ILE A 1 168 ? 15.279 1.712 -2.601 1.00 69.75 168 ILE A C 1
ATOM 1348 O O . ILE A 1 168 ? 14.352 2.135 -1.893 1.00 69.75 168 ILE A O 1
ATOM 1352 N N . PRO A 1 169 ? 16.010 2.516 -3.390 1.00 71.81 169 PRO A N 1
ATOM 1353 C CA . PRO A 1 169 ? 15.943 3.964 -3.334 1.00 71.81 169 PRO A CA 1
ATOM 1354 C C . PRO A 1 169 ? 14.581 4.481 -3.798 1.00 71.81 169 PRO A C 1
ATOM 1356 O O . PRO A 1 169 ? 13.812 3.807 -4.488 1.00 71.81 169 PRO A O 1
ATOM 1359 N N . LEU A 1 170 ? 14.266 5.712 -3.405 1.00 73.06 170 LEU A N 1
ATOM 1360 C CA . LEU A 1 170 ? 13.160 6.439 -4.015 1.00 73.06 170 LEU A CA 1
ATOM 1361 C C . LEU A 1 170 ? 13.565 6.879 -5.425 1.00 73.06 170 LEU A C 1
ATOM 1363 O O . LEU A 1 170 ? 14.737 7.119 -5.701 1.00 73.06 170 LEU A O 1
ATOM 1367 N N . VAL A 1 171 ? 12.582 6.990 -6.314 1.00 79.12 171 VAL A N 1
ATOM 1368 C CA . VAL A 1 171 ? 12.795 7.535 -7.658 1.00 79.12 171 VAL A CA 1
ATOM 1369 C C . VAL A 1 171 ? 13.113 9.029 -7.522 1.00 79.12 171 VAL A C 1
ATOM 1371 O O . VAL A 1 171 ? 12.293 9.796 -7.015 1.00 79.12 171 VAL A O 1
ATOM 1374 N N . GLU A 1 172 ? 14.311 9.445 -7.935 1.00 79.12 172 GLU A N 1
ATOM 1375 C CA . GLU A 1 172 ? 14.761 10.839 -7.848 1.00 79.12 172 GLU A CA 1
ATOM 1376 C C . GLU A 1 172 ? 14.264 11.677 -9.027 1.00 79.12 172 GLU A C 1
ATOM 1378 O O . GLU A 1 172 ? 14.097 11.165 -10.134 1.00 79.12 172 GLU A O 1
ATOM 1383 N N . ALA A 1 173 ? 14.067 12.984 -8.809 1.00 77.56 173 ALA A N 1
ATOM 1384 C CA . ALA A 1 173 ? 13.570 13.921 -9.821 1.00 77.56 173 ALA A CA 1
ATOM 1385 C C . ALA A 1 173 ? 14.513 14.069 -11.032 1.00 77.56 173 ALA A C 1
ATOM 1387 O O . ALA A 1 173 ? 14.034 14.202 -12.159 1.00 77.56 173 ALA A O 1
ATOM 1388 N N . THR A 1 174 ? 15.823 13.992 -10.802 1.00 77.31 174 THR A N 1
ATOM 1389 C CA . THR A 1 174 ? 16.881 14.066 -11.815 1.00 77.31 174 THR A CA 1
ATOM 1390 C C . THR A 1 174 ? 17.643 12.747 -11.890 1.00 77.31 174 THR A C 1
ATOM 1392 O O . THR A 1 174 ? 17.776 12.046 -10.891 1.00 77.31 174 THR A O 1
ATOM 1395 N N . THR A 1 175 ? 18.160 12.406 -13.069 1.00 75.25 175 THR A N 1
ATOM 1396 C CA . THR A 1 175 ? 19.044 11.249 -13.267 1.00 75.25 175 THR A CA 1
ATOM 1397 C C . THR A 1 175 ? 20.421 11.783 -13.646 1.00 75.25 175 THR A C 1
ATOM 1399 O O . THR A 1 175 ? 20.657 12.111 -14.805 1.00 75.25 175 THR A O 1
ATOM 1402 N N . LEU A 1 176 ? 21.296 11.963 -12.655 1.00 73.94 176 LEU A N 1
ATOM 1403 C CA . LEU A 1 176 ? 22.685 12.378 -12.872 1.00 73.94 176 LEU A CA 1
ATOM 1404 C C . LEU A 1 176 ? 23.596 11.150 -12.859 1.00 73.94 176 LEU A C 1
ATOM 1406 O O . LEU A 1 176 ? 23.246 10.132 -12.276 1.00 73.94 176 LEU A O 1
ATOM 1410 N N . TRP A 1 177 ? 24.768 11.236 -13.483 1.00 73.25 177 TRP A N 1
ATOM 1411 C CA . TRP A 1 177 ? 25.777 10.174 -13.371 1.00 73.25 177 TRP A CA 1
ATOM 1412 C C . TRP A 1 177 ? 26.477 10.177 -12.000 1.00 73.25 177 TRP A C 1
ATOM 1414 O O . TRP A 1 177 ? 26.991 9.147 -11.563 1.00 73.25 177 TRP A O 1
ATOM 1424 N N . ASP A 1 178 ? 26.420 11.308 -11.293 1.00 69.25 178 ASP A N 1
ATOM 1425 C CA . ASP A 1 178 ? 27.033 11.520 -9.984 1.00 69.25 178 ASP A CA 1
ATOM 1426 C C . ASP A 1 178 ? 26.117 11.049 -8.845 1.00 69.25 178 ASP A C 1
ATOM 1428 O O . ASP A 1 178 ? 25.443 11.840 -8.183 1.00 69.25 178 ASP A O 1
ATOM 1432 N N . PHE A 1 179 ? 26.092 9.739 -8.599 1.00 68.25 179 PHE A N 1
ATOM 1433 C CA . PHE A 1 179 ? 25.459 9.175 -7.405 1.00 68.25 179 PHE A CA 1
ATOM 1434 C C . PHE A 1 179 ? 26.461 9.028 -6.253 1.00 68.25 179 PHE A C 1
ATOM 1436 O O . PHE A 1 179 ? 27.614 8.656 -6.480 1.00 68.25 179 PHE A O 1
ATOM 1443 N N . PRO A 1 180 ? 26.036 9.215 -4.986 1.00 69.06 180 PRO A N 1
ATOM 1444 C CA . PRO A 1 180 ? 26.929 9.098 -3.832 1.00 69.06 180 PRO A CA 1
ATOM 1445 C C . PRO A 1 180 ? 27.504 7.683 -3.654 1.00 69.06 180 PRO A C 1
ATOM 1447 O O . PRO A 1 180 ? 28.490 7.506 -2.939 1.00 69.06 180 PRO A O 1
ATOM 1450 N N . ARG A 1 181 ? 26.879 6.662 -4.262 1.00 73.88 181 ARG A N 1
ATOM 1451 C CA . ARG A 1 181 ? 27.327 5.262 -4.266 1.00 73.88 181 ARG A CA 1
ATOM 1452 C C . ARG A 1 181 ? 26.944 4.576 -5.581 1.00 73.88 181 ARG A C 1
ATOM 1454 O O . ARG A 1 181 ? 25.869 4.824 -6.114 1.00 73.88 181 ARG A O 1
ATOM 1461 N N . GLN A 1 182 ? 27.794 3.655 -6.040 1.00 74.62 182 GLN A N 1
ATOM 1462 C CA . GLN A 1 182 ? 27.573 2.836 -7.247 1.00 74.62 182 GLN A CA 1
ATOM 1463 C C . GLN A 1 182 ? 26.432 1.817 -7.086 1.00 74.62 182 GLN A C 1
ATOM 1465 O O . GLN A 1 182 ? 25.651 1.587 -8.004 1.00 74.62 182 GLN A O 1
ATOM 1470 N N . SER A 1 183 ? 26.311 1.231 -5.894 1.00 76.31 183 SER A N 1
ATOM 1471 C CA . SER A 1 183 ? 25.236 0.309 -5.527 1.00 76.31 183 SER A CA 1
ATOM 1472 C C . SER A 1 183 ? 24.504 0.869 -4.314 1.00 76.31 183 SER A C 1
ATOM 1474 O O . SER A 1 183 ? 25.133 1.312 -3.350 1.00 76.31 183 SER A O 1
ATOM 1476 N N . TYR A 1 184 ? 23.175 0.839 -4.350 1.00 75.31 184 TYR A N 1
ATOM 1477 C CA . TYR A 1 184 ? 22.353 1.069 -3.168 1.00 75.31 184 TYR A CA 1
ATOM 1478 C C . TYR A 1 184 ? 22.210 -0.233 -2.382 1.00 75.31 184 TYR A C 1
ATOM 1480 O O . TYR A 1 184 ? 22.239 -1.319 -2.963 1.00 75.31 184 TYR A O 1
ATOM 1488 N N . GLY A 1 185 ? 22.029 -0.129 -1.069 1.00 72.00 185 GLY A N 1
ATOM 1489 C CA . GLY A 1 185 ? 21.776 -1.287 -0.219 1.00 72.00 185 GLY A CA 1
ATOM 1490 C C . GLY A 1 185 ? 22.965 -2.130 0.218 1.00 72.00 185 GLY A C 1
ATOM 1491 O O . GLY A 1 185 ? 24.109 -1.821 -0.098 1.00 72.00 185 GLY A O 1
ATOM 1492 N N . LEU A 1 186 ? 22.669 -3.195 0.965 1.00 66.94 186 LEU A N 1
ATOM 1493 C CA . LEU A 1 186 ? 23.589 -4.229 1.424 1.00 66.94 186 LEU A CA 1
ATOM 1494 C C . LEU A 1 186 ? 23.821 -5.279 0.339 1.00 66.94 186 LEU A C 1
ATOM 1496 O O . LEU A 1 186 ? 24.912 -5.837 0.267 1.00 66.94 186 LEU A O 1
ATOM 1500 N N . THR A 1 187 ? 22.824 -5.551 -0.512 1.00 70.50 187 THR A N 1
ATOM 1501 C CA . THR A 1 187 ? 22.996 -6.515 -1.610 1.00 70.50 187 THR A CA 1
ATOM 1502 C C . THR A 1 187 ? 23.800 -5.864 -2.738 1.00 70.50 187 THR A C 1
ATOM 1504 O O . THR A 1 187 ? 23.325 -4.861 -3.273 1.00 70.50 187 THR A O 1
ATOM 1507 N N . PRO A 1 188 ? 24.972 -6.384 -3.144 1.00 73.06 188 PRO A N 1
ATOM 1508 C CA . PRO A 1 188 ? 25.717 -5.840 -4.280 1.00 73.06 188 PRO A CA 1
ATOM 1509 C C . PRO A 1 188 ? 24.953 -6.036 -5.597 1.00 73.06 188 PRO A C 1
ATOM 1511 O O . PRO A 1 188 ? 24.428 -7.121 -5.846 1.00 73.06 188 PRO A O 1
ATOM 1514 N N . LYS A 1 189 ? 24.892 -4.999 -6.440 1.00 79.12 189 LYS A N 1
ATOM 1515 C CA . LYS A 1 189 ? 24.345 -5.068 -7.804 1.00 79.12 189 LYS A CA 1
ATOM 1516 C C . LYS A 1 189 ? 25.510 -5.039 -8.797 1.00 79.12 189 LYS A C 1
ATOM 1518 O O . LYS A 1 189 ? 26.208 -4.032 -8.864 1.00 79.12 189 LYS A O 1
ATOM 1523 N N . GLY A 1 190 ? 25.714 -6.133 -9.532 1.00 77.50 190 GLY A N 1
ATOM 1524 C CA . GLY A 1 190 ? 26.780 -6.242 -10.537 1.00 77.50 190 GLY A CA 1
ATOM 1525 C C . GLY A 1 190 ? 28.198 -6.204 -9.955 1.00 77.50 190 GLY A C 1
ATOM 1526 O O . GLY A 1 190 ? 28.405 -6.410 -8.753 1.00 77.50 190 GLY A O 1
ATOM 1527 N N . ASN A 1 191 ? 29.187 -5.958 -10.819 1.00 79.12 191 ASN A N 1
ATOM 1528 C CA . ASN A 1 191 ? 30.585 -5.815 -10.426 1.00 79.12 191 ASN A CA 1
ATOM 1529 C C . ASN A 1 191 ? 31.024 -4.350 -10.534 1.00 79.12 191 ASN A C 1
ATOM 1531 O O . ASN A 1 191 ? 31.314 -3.842 -11.612 1.00 79.12 191 ASN A O 1
ATOM 1535 N N . ASN A 1 192 ? 31.190 -3.680 -9.393 1.00 76.75 192 ASN A N 1
ATOM 1536 C CA . ASN A 1 192 ? 31.611 -2.275 -9.353 1.00 76.75 192 ASN A CA 1
ATOM 1537 C C . ASN A 1 192 ? 33.029 -2.003 -9.900 1.00 76.75 192 ASN A C 1
ATOM 1539 O O . ASN A 1 192 ? 33.422 -0.842 -9.995 1.00 76.75 192 ASN A O 1
ATOM 1543 N N . LYS A 1 193 ? 33.808 -3.043 -10.221 1.00 79.88 193 LYS A N 1
ATOM 1544 C CA . LYS A 1 193 ? 35.126 -2.927 -10.860 1.00 79.88 193 LYS A CA 1
ATOM 1545 C C . LYS A 1 193 ? 35.071 -3.053 -12.384 1.00 79.88 193 LYS A C 1
ATOM 1547 O O . LYS A 1 193 ? 36.116 -2.922 -13.019 1.00 79.88 193 LYS A O 1
ATOM 1552 N N . TYR A 1 194 ? 33.913 -3.353 -12.970 1.00 80.56 194 TYR A N 1
ATOM 1553 C CA . TYR A 1 194 ? 33.793 -3.479 -14.417 1.00 80.56 194 TYR A CA 1
ATOM 1554 C C . TYR A 1 194 ? 33.975 -2.107 -15.103 1.00 80.56 194 TYR A C 1
ATOM 1556 O O . TYR A 1 194 ? 33.353 -1.126 -14.681 1.00 80.56 194 TYR A O 1
ATOM 1564 N N . PRO A 1 195 ? 34.824 -1.992 -16.145 1.00 78.69 195 PRO A N 1
ATOM 1565 C CA . PRO A 1 195 ? 34.983 -0.743 -16.885 1.00 78.69 195 PRO A CA 1
ATOM 1566 C C . PRO A 1 195 ? 33.671 -0.306 -17.546 1.00 78.69 195 PRO A C 1
ATOM 1568 O O . PRO A 1 195 ? 33.126 -1.022 -18.377 1.00 78.69 195 PRO A O 1
ATOM 1571 N N . GLY A 1 196 ? 33.177 0.883 -17.198 1.00 75.75 196 GLY A N 1
ATOM 1572 C CA . GLY A 1 196 ? 31.903 1.393 -17.719 1.00 75.75 196 GLY A CA 1
ATOM 1573 C C . GLY A 1 196 ? 30.663 0.917 -16.956 1.00 75.75 196 GLY A C 1
ATOM 1574 O O . GLY A 1 196 ? 29.562 1.061 -17.475 1.00 75.75 196 GLY A O 1
ATOM 1575 N N . VAL A 1 197 ? 30.822 0.373 -15.741 1.00 79.38 197 VAL A N 1
ATOM 1576 C CA . VAL A 1 197 ? 29.692 -0.006 -14.878 1.00 79.38 197 VAL A CA 1
ATOM 1577 C C . VAL A 1 197 ? 28.710 1.156 -14.700 1.00 79.38 197 VAL A C 1
ATOM 1579 O O . VAL A 1 197 ? 29.091 2.273 -14.340 1.00 79.38 197 VAL A O 1
ATOM 1582 N N . THR A 1 198 ? 27.430 0.877 -14.938 1.00 81.38 198 THR A N 1
ATOM 1583 C CA . THR A 1 198 ? 26.357 1.849 -14.728 1.00 81.38 198 THR A CA 1
ATOM 1584 C C . THR A 1 198 ? 25.919 1.817 -13.263 1.00 81.38 198 THR A C 1
ATOM 1586 O O . THR A 1 198 ? 25.523 0.754 -12.775 1.00 81.38 198 THR A O 1
ATOM 1589 N N . PRO A 1 199 ? 25.931 2.956 -12.540 1.00 82.31 199 PRO A N 1
ATOM 1590 C CA . PRO A 1 199 ? 25.391 3.019 -11.188 1.00 82.31 199 PRO A CA 1
ATOM 1591 C C . PRO A 1 199 ? 23.962 2.464 -11.118 1.00 82.31 199 PRO A C 1
ATOM 1593 O O . PRO A 1 199 ? 23.082 2.879 -11.875 1.00 82.31 199 PRO A O 1
ATOM 1596 N N . ALA A 1 200 ? 23.690 1.583 -10.152 1.00 83.25 200 ALA A N 1
ATOM 1597 C CA . ALA A 1 200 ? 22.393 0.908 -10.022 1.00 83.25 200 ALA A CA 1
ATOM 1598 C C . ALA A 1 200 ? 21.218 1.891 -9.840 1.00 83.25 200 ALA A C 1
ATOM 1600 O O . ALA A 1 200 ? 20.080 1.591 -10.202 1.00 83.25 200 ALA A O 1
ATOM 1601 N N . LEU A 1 201 ? 21.493 3.076 -9.285 1.00 82.19 201 LEU A N 1
ATOM 1602 C CA . LEU A 1 201 ? 20.528 4.166 -9.132 1.00 82.19 201 LEU A CA 1
ATOM 1603 C C . LEU A 1 201 ? 20.076 4.760 -10.478 1.00 82.19 201 LEU A C 1
ATOM 1605 O O . LEU A 1 201 ? 18.896 5.084 -10.607 1.00 82.19 201 LEU A O 1
ATOM 1609 N N . ILE A 1 202 ? 20.964 4.853 -11.481 1.00 84.50 202 ILE A N 1
ATOM 1610 C CA . ILE A 1 202 ? 20.596 5.289 -12.841 1.00 84.50 202 ILE A CA 1
ATOM 1611 C C . ILE A 1 202 ? 19.595 4.301 -13.419 1.00 84.50 202 ILE A C 1
ATOM 1613 O O . ILE A 1 202 ? 18.499 4.703 -13.801 1.00 84.50 202 ILE A O 1
ATOM 1617 N N . ILE A 1 203 ? 19.953 3.013 -13.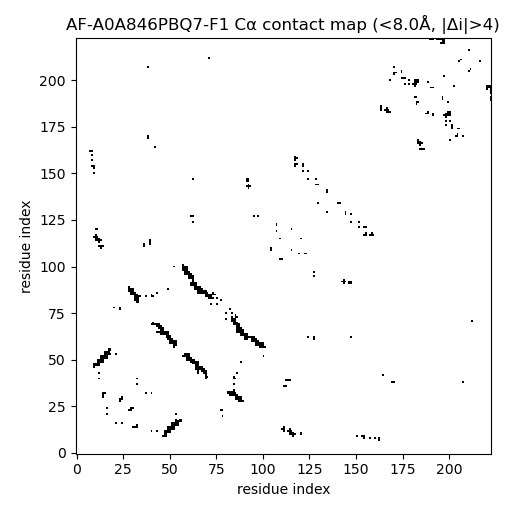426 1.00 84.19 203 ILE A N 1
ATOM 1618 C CA . ILE A 1 203 ? 19.120 1.944 -13.987 1.00 84.19 203 ILE A CA 1
ATOM 1619 C C . ILE A 1 203 ? 17.743 1.964 -13.321 1.00 84.19 203 ILE A C 1
ATOM 1621 O O . ILE A 1 203 ? 16.723 2.030 -14.001 1.00 84.19 203 ILE A O 1
ATOM 1625 N N . TYR A 1 204 ? 17.706 2.003 -11.987 1.00 84.06 204 TYR A N 1
ATOM 1626 C CA . TYR A 1 204 ? 16.455 2.056 -11.236 1.00 84.06 204 TYR A CA 1
ATOM 1627 C C . TYR A 1 204 ? 15.580 3.264 -11.613 1.00 84.06 204 TYR A C 1
ATOM 1629 O O . TYR A 1 204 ? 14.377 3.111 -11.822 1.00 84.06 204 TYR A O 1
ATOM 1637 N N . ASN A 1 205 ? 16.168 4.460 -11.722 1.00 85.81 205 ASN A N 1
ATOM 1638 C CA . ASN A 1 205 ? 15.428 5.677 -12.056 1.00 85.81 205 ASN A CA 1
ATOM 1639 C C . ASN A 1 205 ? 14.925 5.656 -13.513 1.00 85.81 205 ASN A C 1
ATOM 1641 O O . ASN A 1 205 ? 13.782 6.029 -13.771 1.00 85.81 205 ASN A O 1
ATOM 1645 N N . LEU A 1 206 ? 15.745 5.179 -14.458 1.00 87.06 206 LEU A N 1
ATOM 1646 C CA . LEU A 1 206 ? 15.375 5.081 -15.872 1.00 87.06 206 LEU A CA 1
ATOM 1647 C C . LEU A 1 206 ? 14.251 4.069 -16.104 1.00 87.06 206 LEU A C 1
ATOM 1649 O O . LEU A 1 206 ? 13.283 4.411 -16.780 1.00 87.06 206 LEU A O 1
ATOM 1653 N N . LEU A 1 207 ? 14.338 2.879 -15.502 1.00 87.00 207 LEU A N 1
ATOM 1654 C CA . LEU A 1 207 ? 13.299 1.850 -15.599 1.00 87.00 207 LEU A CA 1
ATOM 1655 C C . LEU A 1 207 ? 11.946 2.387 -15.127 1.00 87.00 207 LEU A C 1
ATOM 1657 O O . LEU A 1 207 ? 10.963 2.375 -15.858 1.00 87.00 207 LEU A O 1
ATOM 1661 N N . TRP A 1 208 ? 11.894 2.969 -13.930 1.00 84.38 208 TRP A N 1
ATOM 1662 C CA . TRP A 1 208 ? 10.635 3.493 -13.397 1.00 84.38 208 TRP A CA 1
ATOM 1663 C C . TRP A 1 208 ? 10.026 4.637 -14.215 1.00 84.38 208 TRP A C 1
ATOM 1665 O O . TRP A 1 208 ? 8.811 4.851 -14.165 1.00 84.38 208 TRP A O 1
ATOM 1675 N N . ARG A 1 209 ? 10.854 5.394 -14.941 1.00 85.44 209 ARG A N 1
ATOM 1676 C CA . ARG A 1 209 ? 10.425 6.567 -15.713 1.00 85.44 209 ARG A CA 1
ATOM 1677 C C . ARG A 1 209 ? 10.003 6.236 -17.130 1.00 85.44 209 ARG A C 1
ATOM 1679 O O . ARG A 1 209 ? 9.001 6.775 -17.589 1.00 85.44 209 ARG A O 1
ATOM 1686 N N . TYR A 1 210 ? 10.791 5.417 -17.811 1.00 87.38 210 TYR A N 1
ATOM 1687 C CA . TYR A 1 210 ? 10.718 5.272 -19.261 1.00 87.38 210 TYR A CA 1
ATOM 1688 C C . TYR A 1 210 ? 10.212 3.914 -19.713 1.00 87.38 210 TYR A C 1
ATOM 1690 O O . TYR A 1 210 ? 10.041 3.728 -20.913 1.00 87.38 210 TYR A O 1
ATOM 1698 N N . THR A 1 211 ? 9.953 2.994 -18.785 1.00 87.38 211 THR A N 1
ATOM 1699 C CA . THR A 1 211 ? 9.355 1.707 -19.119 1.00 87.38 211 THR A CA 1
ATOM 1700 C C . THR A 1 211 ? 8.048 1.492 -18.376 1.00 87.38 211 THR A C 1
ATOM 1702 O O . THR A 1 211 ? 7.789 2.051 -17.302 1.00 87.38 211 THR A O 1
ATOM 1705 N N . GLU A 1 212 ? 7.211 0.669 -18.980 1.00 81.44 212 GLU A N 1
ATOM 1706 C CA . GLU A 1 212 ? 6.098 -0.005 -18.349 1.00 81.44 212 GLU A CA 1
ATOM 1707 C C . GLU A 1 212 ? 6.471 -1.466 -18.092 1.00 81.44 212 GLU A C 1
ATOM 1709 O O . GLU A 1 212 ? 7.456 -2.012 -18.594 1.00 81.44 212 GLU A O 1
ATOM 1714 N N . HIS A 1 213 ? 5.708 -2.121 -17.232 1.00 74.94 213 HIS A N 1
ATOM 1715 C CA . HIS A 1 213 ? 5.935 -3.531 -16.961 1.00 74.94 213 HIS A CA 1
ATOM 1716 C C . HIS A 1 213 ? 5.552 -4.369 -18.187 1.00 74.94 213 HIS A C 1
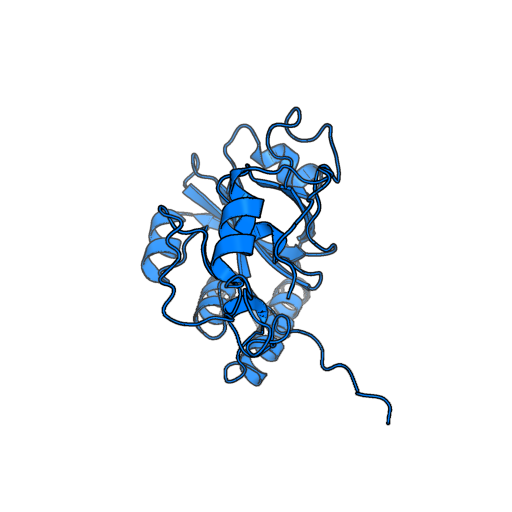ATOM 1718 O O . HIS A 1 213 ? 4.466 -4.221 -18.741 1.00 74.94 213 HIS A O 1
ATOM 1724 N N . GLY A 1 214 ? 6.428 -5.304 -18.552 1.00 79.44 214 GLY A N 1
ATOM 1725 C CA . GLY A 1 214 ? 6.315 -6.098 -19.776 1.00 79.44 214 GLY A CA 1
ATOM 1726 C C . GLY A 1 214 ? 7.134 -5.538 -20.939 1.00 79.44 214 GLY A C 1
ATOM 1727 O O . GLY A 1 214 ? 7.359 -6.265 -21.905 1.00 79.44 214 GLY A O 1
ATOM 1728 N N . ASP A 1 215 ? 7.637 -4.305 -20.830 1.00 87.94 215 ASP A N 1
ATOM 1729 C CA . ASP A 1 215 ? 8.541 -3.744 -21.830 1.00 87.94 215 ASP A CA 1
ATOM 1730 C C . ASP A 1 215 ? 9.871 -4.507 -21.866 1.00 87.94 215 ASP A C 1
ATOM 1732 O O . ASP A 1 215 ? 10.428 -4.908 -20.838 1.00 87.94 215 ASP A O 1
ATOM 1736 N N . LEU A 1 216 ? 10.415 -4.666 -23.074 1.00 88.38 216 LEU A N 1
ATOM 1737 C CA . LEU A 1 216 ? 11.772 -5.159 -23.258 1.00 88.38 216 LEU A CA 1
ATOM 1738 C C . LEU A 1 216 ? 12.764 -4.038 -22.931 1.00 88.38 216 LEU A C 1
ATOM 1740 O O . LEU A 1 216 ? 12.845 -3.038 -23.642 1.00 88.38 216 LEU A O 1
ATOM 1744 N N . VAL A 1 217 ? 13.565 -4.247 -21.890 1.00 86.50 217 VAL A N 1
ATOM 1745 C CA . VAL A 1 217 ? 14.683 -3.367 -21.543 1.00 86.50 217 VAL A CA 1
ATOM 1746 C C . VAL A 1 217 ? 15.964 -3.945 -22.125 1.00 86.50 217 VAL A C 1
ATOM 1748 O O . VAL A 1 217 ? 16.323 -5.084 -21.830 1.00 86.50 217 VAL A O 1
ATOM 1751 N N . ILE A 1 218 ? 16.681 -3.139 -22.903 1.00 83.44 218 ILE A N 1
ATOM 1752 C CA . ILE A 1 218 ? 18.036 -3.451 -23.358 1.00 83.44 218 ILE A CA 1
ATOM 1753 C C . ILE A 1 218 ? 18.981 -2.486 -22.646 1.00 83.44 218 ILE A C 1
ATOM 1755 O O . ILE A 1 218 ? 18.928 -1.284 -22.896 1.00 83.44 218 ILE A O 1
ATOM 1759 N N . ASP A 1 219 ? 19.827 -3.008 -21.758 1.00 76.81 219 ASP A N 1
ATOM 1760 C CA . ASP A 1 219 ? 20.910 -2.248 -21.130 1.00 76.81 219 ASP A CA 1
ATOM 1761 C C . ASP A 1 219 ? 22.223 -2.511 -21.890 1.00 76.81 219 ASP A C 1
ATOM 1763 O O . ASP A 1 219 ? 22.843 -3.559 -21.689 1.00 76.81 219 ASP A O 1
ATOM 1767 N N . PRO A 1 220 ? 22.663 -1.602 -22.782 1.00 71.69 220 PRO A N 1
ATOM 1768 C CA . PRO A 1 220 ? 23.913 -1.770 -23.519 1.00 71.69 220 PRO A CA 1
ATOM 1769 C C . PRO A 1 220 ? 25.161 -1.549 -22.646 1.00 71.69 220 PRO A C 1
ATOM 1771 O O . PRO A 1 220 ? 26.273 -1.697 -23.147 1.00 71.69 220 PRO A O 1
ATOM 1774 N N . MET A 1 221 ? 24.991 -1.186 -21.369 1.00 67.38 221 MET A N 1
ATOM 1775 C CA . MET A 1 221 ? 26.050 -0.831 -20.424 1.00 67.38 221 MET A CA 1
ATOM 1776 C C . MET A 1 221 ? 26.113 -1.791 -19.218 1.00 67.38 221 MET A C 1
ATOM 1778 O O . MET A 1 221 ? 26.599 -1.407 -18.148 1.00 67.38 221 MET A O 1
ATOM 1782 N N . CYS A 1 222 ? 25.616 -3.028 -19.357 1.00 63.22 222 CYS A N 1
ATOM 1783 C CA . CYS A 1 222 ? 25.595 -3.995 -18.260 1.00 63.22 222 CYS A CA 1
ATOM 1784 C C . CYS A 1 222 ? 27.020 -4.466 -17.884 1.00 63.22 222 CYS A C 1
ATOM 1786 O O . CYS A 1 222 ? 27.714 -5.097 -18.686 1.00 63.22 222 CYS A O 1
ATOM 1788 N N . GLY A 1 223 ? 27.446 -4.167 -16.652 1.00 57.22 223 GLY A N 1
ATOM 1789 C CA . GLY A 1 223 ? 28.751 -4.506 -16.070 1.00 57.22 223 GLY A CA 1
ATOM 1790 C C . GLY A 1 223 ? 28.663 -4.942 -14.612 1.00 57.22 223 GLY A C 1
ATOM 1791 O O . GLY A 1 223 ? 27.709 -4.519 -13.923 1.00 57.22 223 GLY A O 1
#

pLDDT: mean 85.61, std 13.54, range [35.81, 98.56]

Radius of gyration: 19.62 Å; Cα contacts (8 Å, |Δi|>4): 338; chains: 1; bounding box: 52×40×53 Å

Sequence (223 aa):
MKKTEKEPLIRGFLFACTEKTEAECFQRLLFGTSKVYAPIVVKVRKGDLLFLNNLDTNTLYGVFKAVSESGMDIQPDAWDGKYPYQVKVALLGEKIALRKARRILKKFNIKRNTPILGRDLIDLLNLFLPSPLLLDNNPELSKPAHLILEQKEKIAERIGETDIEQEIPLVEATTLWDFPRQSYGLTPKGNNKYPGVTPALIIYNLLWRYTEHGDLVIDPMCG

Foldseek 3Di:
DPPPPDDAAAWEAEAEDEPVQVVLCVVQQKTFADLVQLLVLQPDAFFHWYWYAHPHQQKIKDTKTFRHHWDFPPPCPRPPNRGGTMTRIDGLADIDIDHNNVVLCVVLVNDNNDIHAQPSVLVVLVVVADDPVVCVVDPVSPRSNVSSVVSSVSRNVCSVDDGQSVQQDDQDPDQDQDDPDLGTGPDDDADPPDVQRRRPNNVSNCCSPPDDPPDDDDDPRHD

Secondary structure (DSSP, 8-state):
-----PPPPP-EEEEEE-HHHHHHHHHHTEEEE-GGGHHHHTT--TT-EEEEEETTTTEEEEEEEESS--EE-SSTTGGGGT--EEEEEEEEEEEEEEE-HHHHHHHTT--TTS-B-HHHHHHHHHTTSPPHHHHTT-TTTHHHHHHHHHHHHHHHHTTTPPPGGGGSPPPPSS--S--S-SS-SSS--S-TTSTTPPPHHHHHHHHHHH--TT-----TT--

Mean predicted aligned error: 7.81 Å

Solvent-accessible surface area (backbone atoms only — not comparable to full-atom values): 13074 Å² total; per-residue (Å²): 131,86,77,78,78,72,80,78,84,64,37,29,42,50,45,65,40,36,82,89,46,43,64,57,32,63,74,66,31,38,50,47,35,42,78,92,48,34,85,50,48,66,70,43,40,60,63,24,35,37,33,41,32,28,70,75,79,29,29,30,34,34,47,28,30,26,73,31,51,42,40,71,45,80,60,53,72,47,79,82,47,66,33,37,44,22,32,40,41,41,70,45,53,54,90,42,78,39,75,54,27,70,60,53,33,59,73,67,69,59,50,68,77,45,78,34,49,44,68,60,35,45,60,54,50,57,74,75,42,76,58,72,82,58,55,83,76,31,78,80,66,39,62,33,46,46,54,49,49,54,53,43,50,62,34,62,81,46,48,88,62,83,61,78,68,78,30,62,73,78,80,59,98,68,86,64,93,83,58,101,52,58,48,58,54,89,63,82,68,69,43,90,82,39,91,72,43,62,41,48,61,47,56,55,39,48,47,72,70,77,49,62,93,89,61,88,81,83,72,95,50,80,59